Protein AF-T1BK71-F1 (afdb_monomer)

Solvent-accessible surface area (backbone atoms only — not comparable to full-atom values): 13171 Å² total; per-residue (Å²): 123,48,76,45,68,78,28,60,37,79,36,46,84,83,36,46,43,50,79,42,56,29,44,80,74,32,29,29,31,72,91,40,74,67,32,34,54,49,42,49,58,48,61,73,69,59,79,58,44,33,38,32,38,32,39,37,54,83,62,45,75,42,80,58,52,68,58,22,47,54,32,36,48,54,39,50,30,49,77,69,71,40,42,93,47,44,46,40,34,42,35,25,43,40,88,51,81,44,93,50,69,71,58,14,56,52,51,43,50,54,33,51,79,67,64,32,44,79,42,54,59,40,44,53,48,34,32,42,32,76,83,23,33,38,31,26,76,88,69,52,74,49,72,31,66,32,33,41,45,40,53,38,47,27,20,47,68,69,33,52,75,32,90,69,44,30,47,99,54,15,20,30,47,48,43,67,37,50,30,35,26,72,66,41,90,60,30,32,42,42,46,42,18,31,60,50,95,44,68,31,36,72,53,23,31,54,61,45,46,61,26,40,54,49,21,52,52,24,52,77,70,76,44,76,70,78,41,69,42,62,38,56,33,61,46,80,35,53,54,30,92,95,40,67,46,79,48,74,38,32,70,91,93

Mean predicted aligned error: 2.83 Å

Nearest PDB structures (foldseek):
  8dhk-assembly1_B  TM=9.272E-01  e=2.087E-23  Homo sapiens
  6oib-assembly1_A  TM=9.271E-01  e=5.359E-22  Homo sapiens
  5n1t-assembly1_A  TM=8.382E-01  e=8.575E-15  Thioalkalivibrio paradoxus ARh 1
  8a56-assembly1_A  TM=6.839E-01  e=4.547E-10  Enterococcus faecalis
  8a56-assembly1_B  TM=6.778E-01  e=4.828E-10  Enterococcus faecalis

Organism: NCBI:txid410659

Structure (mmCIF, N/CA/C/O backbone):
data_AF-T1BK71-F1
#
_entry.id   AF-T1BK71-F1
#
loop_
_atom_site.group_PDB
_atom_site.id
_atom_site.type_symbol
_atom_site.label_atom_id
_atom_site.label_alt_id
_atom_site.label_comp_id
_atom_site.label_asym_id
_atom_site.label_entity_id
_atom_site.label_seq_id
_atom_site.pdbx_PDB_ins_code
_atom_site.Cartn_x
_atom_site.Cartn_y
_atom_site.Cartn_z
_atom_site.occupancy
_atom_site.B_iso_or_equiv
_atom_site.auth_seq_id
_atom_site.auth_comp_id
_atom_site.auth_asym_id
_atom_site.auth_atom_id
_atom_site.pdbx_PDB_model_num
ATOM 1 N N . VAL A 1 1 ? -26.298 3.871 17.370 1.00 96.25 1 VAL A N 1
ATOM 2 C CA . VAL A 1 1 ? -24.895 3.452 17.159 1.00 96.25 1 VAL A CA 1
ATOM 3 C C . VAL A 1 1 ? -24.459 4.008 15.820 1.00 96.25 1 VAL A C 1
ATOM 5 O O . VAL A 1 1 ? -25.261 3.954 14.897 1.00 96.25 1 VAL A O 1
ATOM 8 N N . LEU A 1 2 ? -23.266 4.591 15.739 1.00 98.12 2 LEU A N 1
ATOM 9 C CA . LEU A 1 2 ? -22.639 5.003 14.482 1.00 98.12 2 LEU A CA 1
ATOM 10 C C . LEU A 1 2 ? -21.544 3.988 14.141 1.00 98.12 2 LEU A C 1
ATOM 12 O O . LEU A 1 2 ? -20.743 3.660 15.012 1.00 98.12 2 LEU A O 1
ATOM 16 N N . VAL A 1 3 ? -21.509 3.521 12.894 1.00 98.56 3 VAL A N 1
ATOM 17 C CA . VAL A 1 3 ? -20.432 2.670 12.373 1.00 98.56 3 VAL A CA 1
ATOM 18 C C . VAL A 1 3 ? -19.741 3.420 11.244 1.00 98.56 3 VAL A C 1
ATOM 20 O O . VAL A 1 3 ? -20.390 3.812 10.276 1.00 98.56 3 VAL A O 1
ATOM 23 N N . ILE A 1 4 ? -18.437 3.637 11.380 1.00 98.56 4 ILE A N 1
ATOM 24 C CA . ILE A 1 4 ? -17.601 4.270 10.363 1.00 98.56 4 ILE A CA 1
ATOM 25 C C . ILE A 1 4 ? -16.934 3.165 9.541 1.00 98.56 4 ILE A C 1
ATOM 27 O O . ILE A 1 4 ? -16.184 2.356 10.075 1.00 98.56 4 ILE A O 1
ATOM 31 N N . ALA A 1 5 ? -17.224 3.135 8.242 1.00 98.19 5 ALA A N 1
ATOM 32 C CA . ALA A 1 5 ? -16.725 2.129 7.300 1.00 98.19 5 ALA A CA 1
ATOM 33 C C . ALA A 1 5 ? -16.312 2.783 5.969 1.00 98.19 5 ALA A C 1
ATOM 35 O O . ALA A 1 5 ? -16.617 2.289 4.889 1.00 98.19 5 ALA A O 1
ATOM 36 N N . THR A 1 6 ? -15.686 3.958 6.041 1.00 97.38 6 THR A N 1
ATOM 37 C CA . THR A 1 6 ? -15.404 4.809 4.872 1.00 97.38 6 THR A CA 1
ATOM 38 C C . THR A 1 6 ? -14.136 4.442 4.109 1.00 97.38 6 THR A C 1
ATOM 40 O O . THR A 1 6 ? -13.832 5.067 3.097 1.00 97.38 6 THR A O 1
ATOM 43 N N . GLY A 1 7 ? -13.449 3.386 4.548 1.00 97.38 7 GLY A N 1
ATOM 44 C CA . GLY A 1 7 ? -12.223 2.887 3.942 1.00 97.38 7 GLY A CA 1
ATOM 45 C C . GLY A 1 7 ? -11.042 3.854 4.064 1.00 97.38 7 GLY A C 1
ATOM 46 O O . GLY A 1 7 ? -11.075 4.818 4.829 1.00 97.38 7 GLY A O 1
ATOM 47 N N . ALA A 1 8 ? -9.996 3.570 3.288 1.00 97.19 8 ALA A N 1
ATOM 48 C CA . ALA A 1 8 ? -8.871 4.469 3.073 1.00 97.19 8 ALA A CA 1
ATOM 49 C C . ALA A 1 8 ? -9.020 5.214 1.737 1.00 97.19 8 ALA A C 1
ATOM 51 O O . ALA A 1 8 ? -9.509 4.669 0.743 1.00 97.19 8 ALA A O 1
ATOM 52 N N . VAL A 1 9 ? -8.550 6.454 1.714 1.00 97.06 9 VAL A N 1
ATOM 53 C CA . VAL A 1 9 ? -8.548 7.361 0.569 1.00 97.06 9 VAL A CA 1
ATOM 54 C C . VAL A 1 9 ? -7.113 7.524 0.082 1.00 97.06 9 VAL A C 1
ATOM 56 O O . VAL A 1 9 ? -6.194 7.668 0.883 1.00 97.06 9 VAL A O 1
ATOM 59 N N . LEU A 1 10 ? -6.914 7.497 -1.236 1.00 97.19 10 LEU A N 1
ATOM 60 C CA . LEU A 1 10 ? -5.607 7.790 -1.823 1.00 97.19 10 LEU A CA 1
ATOM 61 C C . LEU A 1 10 ? -5.334 9.292 -1.748 1.00 97.19 10 LEU A C 1
ATOM 63 O O . LEU A 1 10 ? -6.206 10.095 -2.075 1.00 97.19 10 LEU A O 1
ATOM 67 N N . GLN A 1 11 ? -4.109 9.657 -1.397 1.00 96.56 11 GLN A N 1
ATOM 68 C CA . GLN A 1 11 ? -3.657 11.035 -1.247 1.00 96.56 11 GLN A CA 1
ATOM 69 C C . GLN A 1 11 ? -2.467 11.317 -2.178 1.00 96.56 11 GLN A C 1
ATOM 71 O O . GLN A 1 11 ? -1.366 11.604 -1.721 1.00 96.56 11 GLN A O 1
ATOM 76 N N . PRO A 1 12 ? -2.643 11.224 -3.510 1.00 95.38 12 PRO A N 1
ATOM 77 C CA . PRO A 1 12 ? -1.525 11.377 -4.437 1.00 95.38 12 PRO A CA 1
ATOM 78 C C . PRO A 1 12 ? -0.968 12.811 -4.478 1.00 95.38 12 PRO A C 1
ATOM 80 O O . PRO A 1 12 ? 0.167 13.007 -4.893 1.00 95.38 12 PRO A O 1
ATOM 83 N N . ALA A 1 13 ? -1.743 13.804 -4.028 1.00 94.06 13 ALA A N 1
ATOM 84 C CA . ALA A 1 13 ? -1.310 15.198 -3.926 1.00 94.06 13 ALA A CA 1
ATOM 85 C C . ALA A 1 13 ? -0.304 15.450 -2.786 1.00 94.06 13 ALA A C 1
ATOM 87 O O . ALA A 1 13 ? 0.374 16.472 -2.800 1.00 94.06 13 ALA A O 1
ATOM 88 N N . GLU A 1 14 ? -0.192 14.526 -1.828 1.00 94.81 14 GLU A N 1
ATOM 89 C CA . GLU A 1 14 ? 0.737 14.619 -0.692 1.00 94.81 14 GLU A CA 1
ATOM 90 C C . GLU A 1 14 ? 2.167 14.184 -1.069 1.00 94.81 14 GLU A C 1
ATOM 92 O O . GLU A 1 14 ? 3.077 14.215 -0.246 1.00 94.81 14 GLU A O 1
ATOM 97 N N . THR A 1 15 ? 2.391 13.770 -2.321 1.00 97.19 15 THR A N 1
ATOM 98 C CA . THR A 1 15 ? 3.717 13.445 -2.859 1.00 97.19 15 THR A CA 1
ATOM 99 C C . THR A 1 15 ? 4.053 14.406 -3.986 1.00 97.19 15 THR A C 1
ATOM 101 O O . THR A 1 15 ? 3.343 14.475 -4.992 1.00 97.19 15 THR A O 1
ATOM 104 N N . GLU A 1 16 ? 5.153 15.142 -3.838 1.00 98.00 16 GLU A N 1
ATOM 105 C CA . GLU A 1 16 ? 5.548 16.149 -4.816 1.00 98.00 16 GLU A CA 1
ATOM 106 C C . GLU A 1 16 ? 5.731 15.521 -6.208 1.00 98.00 16 GLU A C 1
ATOM 108 O O . GLU A 1 16 ? 6.404 14.505 -6.371 1.00 98.00 16 GLU A O 1
ATOM 113 N N . GLY A 1 17 ? 5.110 16.120 -7.226 1.00 97.06 17 GLY A N 1
ATOM 114 C CA . GLY A 1 17 ? 5.255 15.705 -8.624 1.00 97.06 17 GLY A CA 1
ATOM 115 C C . GLY A 1 17 ? 4.478 14.450 -9.044 1.00 97.06 17 GLY A C 1
ATOM 116 O O . GLY A 1 17 ? 4.337 14.228 -10.245 1.00 97.06 17 GLY A O 1
ATOM 117 N N . LEU A 1 18 ? 3.888 13.678 -8.118 1.00 96.81 18 LEU A N 1
ATOM 118 C CA . LEU A 1 18 ? 3.225 12.403 -8.439 1.00 96.81 18 LEU A CA 1
ATOM 119 C C . LEU A 1 18 ? 2.099 12.548 -9.475 1.00 96.81 18 LEU A C 1
ATOM 121 O O . LEU A 1 18 ? 2.056 11.792 -10.440 1.00 96.81 18 LEU A O 1
ATOM 125 N N . THR A 1 19 ? 1.220 13.540 -9.322 1.00 95.38 19 THR A N 1
ATOM 126 C CA . THR A 1 19 ? 0.154 13.834 -10.302 1.00 95.38 19 THR A CA 1
ATOM 127 C C . THR A 1 19 ? 0.553 14.903 -11.326 1.00 95.38 19 THR A C 1
ATOM 129 O O . THR A 1 19 ? -0.316 15.534 -11.927 1.00 95.38 19 THR A O 1
ATOM 132 N N . GLY A 1 20 ? 1.851 15.181 -11.461 1.00 94.12 20 GLY A N 1
ATOM 133 C CA . GLY A 1 20 ? 2.404 16.192 -12.358 1.00 94.12 20 GLY A CA 1
ATOM 134 C C . GLY A 1 20 ? 2.766 15.634 -13.736 1.00 94.12 20 GLY A C 1
ATOM 135 O O . GLY A 1 20 ? 2.091 14.758 -14.280 1.00 94.12 20 GLY A O 1
ATOM 136 N N . SER A 1 21 ? 3.848 16.159 -14.317 1.00 95.44 21 SER A N 1
ATOM 137 C CA . SER A 1 21 ? 4.389 15.694 -15.599 1.00 95.44 21 SER A CA 1
ATOM 138 C C . SER A 1 21 ? 4.641 14.184 -15.580 1.00 95.44 21 SER A C 1
ATOM 140 O O . SER A 1 21 ? 5.296 13.676 -14.677 1.00 95.44 21 SER A O 1
ATOM 142 N N . GLY A 1 22 ? 4.143 13.468 -16.589 1.00 94.62 22 GLY A N 1
ATOM 143 C CA . GLY A 1 22 ? 4.295 12.015 -16.713 1.00 94.62 22 GLY A CA 1
ATOM 144 C C . GLY A 1 22 ? 3.221 11.185 -15.999 1.00 94.62 22 GLY A C 1
ATOM 145 O O . GLY A 1 22 ? 3.189 9.971 -16.203 1.00 94.62 22 GLY A O 1
ATOM 146 N N . TRP A 1 23 ? 2.320 11.790 -15.216 1.00 96.75 23 TRP A N 1
ATOM 147 C CA . TRP A 1 23 ? 1.163 11.083 -14.659 1.00 96.75 23 TRP A CA 1
ATOM 148 C C . TRP A 1 23 ? 0.272 10.529 -15.777 1.00 96.75 23 TRP A C 1
ATOM 150 O O . TRP A 1 23 ? -0.090 11.252 -16.703 1.00 96.75 23 TRP A O 1
ATOM 160 N N . MET A 1 24 ? -0.076 9.244 -15.685 1.00 96.06 24 MET A N 1
ATOM 161 C CA . MET A 1 24 ? -0.850 8.488 -16.681 1.00 96.06 24 MET A CA 1
ATOM 162 C C . MET A 1 24 ? -0.177 8.346 -18.060 1.00 96.06 24 MET A C 1
ATOM 164 O O . MET A 1 24 ? -0.839 7.983 -19.030 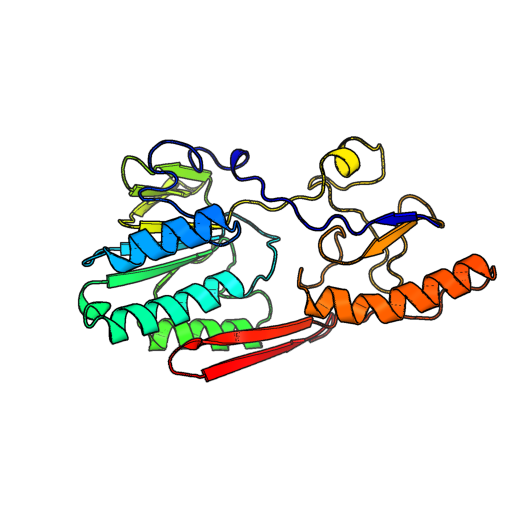1.00 96.06 24 MET A O 1
ATOM 168 N N . ASP A 1 25 ? 1.135 8.586 -18.138 1.00 95.88 25 ASP A N 1
ATOM 169 C CA . ASP A 1 25 ? 1.972 8.378 -19.332 1.00 95.88 25 ASP A CA 1
ATOM 170 C C . ASP A 1 25 ? 3.201 7.512 -19.005 1.00 95.88 25 ASP A C 1
ATOM 172 O O . ASP A 1 25 ? 3.414 6.449 -19.584 1.00 95.88 25 ASP A O 1
ATOM 176 N N . LYS A 1 26 ? 3.969 7.921 -17.991 1.00 97.00 26 LYS A N 1
ATOM 177 C CA . LYS A 1 26 ? 5.110 7.167 -17.449 1.00 97.00 26 LYS A CA 1
ATOM 178 C C . LYS A 1 26 ? 4.899 6.725 -16.009 1.00 97.00 26 LYS A C 1
ATOM 180 O O . LYS A 1 26 ? 5.536 5.770 -15.584 1.00 97.00 26 LYS A O 1
ATOM 185 N N . VAL A 1 27 ? 4.048 7.417 -15.256 1.00 98.50 27 VAL A N 1
ATOM 186 C CA . VAL A 1 27 ? 3.781 7.172 -13.836 1.00 98.50 27 VAL A CA 1
ATOM 187 C C . VAL A 1 27 ? 2.322 6.783 -13.658 1.00 98.50 27 VAL A C 1
ATOM 189 O O . VAL A 1 27 ? 1.426 7.509 -14.079 1.00 98.50 27 VAL A O 1
ATOM 192 N N . PHE A 1 28 ? 2.081 5.652 -13.006 1.00 98.50 28 PHE A N 1
ATOM 193 C CA . PHE A 1 28 ? 0.757 5.067 -12.840 1.00 98.50 28 PHE A CA 1
ATOM 194 C C . PHE A 1 28 ? 0.546 4.572 -11.414 1.00 98.50 28 PHE A C 1
ATOM 196 O O . PHE A 1 28 ? 1.495 4.296 -10.685 1.00 98.50 28 PHE A O 1
ATOM 203 N N . THR A 1 29 ? -0.715 4.356 -11.049 1.00 97.94 29 THR A N 1
ATOM 204 C CA . THR A 1 29 ? -1.087 3.589 -9.860 1.00 97.94 29 THR A CA 1
ATOM 205 C C . THR A 1 29 ? -2.170 2.581 -10.220 1.00 97.94 29 THR A C 1
ATOM 207 O O . THR A 1 29 ? -3.119 2.923 -10.918 1.00 97.94 29 THR A O 1
ATOM 210 N N . PHE A 1 30 ? -2.080 1.343 -9.732 1.00 97.69 30 PHE A N 1
ATOM 211 C CA . PHE A 1 30 ? -3.148 0.352 -9.931 1.00 97.69 30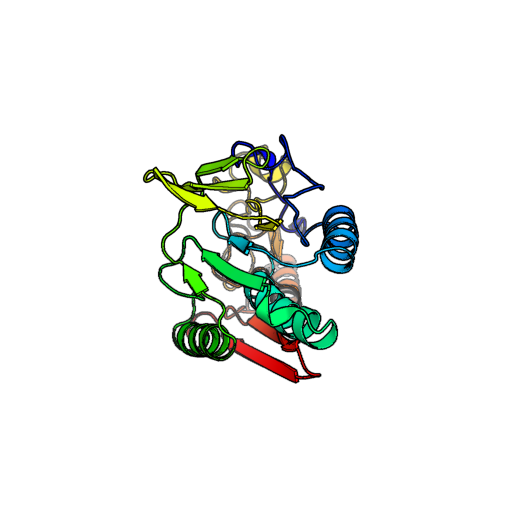 PHE A CA 1
ATOM 212 C C . PHE A 1 30 ? -4.275 0.466 -8.890 1.00 97.69 30 PHE A C 1
ATOM 214 O O . PHE A 1 30 ? -5.245 -0.286 -8.927 1.00 97.69 30 PHE A O 1
ATOM 221 N N . TYR A 1 31 ? -4.167 1.392 -7.932 1.00 96.88 31 TYR A N 1
ATOM 222 C CA . TYR A 1 31 ? -5.125 1.519 -6.831 1.00 96.88 31 TYR A CA 1
ATOM 223 C C . TYR A 1 31 ? -6.396 2.309 -7.170 1.00 96.88 31 TYR A C 1
ATOM 225 O O . TYR A 1 31 ? -7.271 2.449 -6.302 1.00 96.88 31 TYR A O 1
ATOM 233 N N . THR A 1 32 ? -6.510 2.791 -8.411 1.00 96.31 32 THR A N 1
ATOM 234 C CA . THR A 1 32 ? -7.732 3.345 -9.002 1.00 96.31 32 THR A CA 1
ATOM 235 C C . THR A 1 32 ? -8.099 2.559 -10.266 1.00 96.31 32 THR A C 1
ATOM 237 O O . THR A 1 32 ? -7.201 2.091 -10.967 1.00 96.31 32 THR A O 1
ATOM 240 N N . PRO A 1 33 ? -9.396 2.425 -10.605 1.00 96.81 33 PRO A N 1
ATOM 241 C CA . PRO A 1 33 ? -9.804 1.768 -11.849 1.00 96.81 33 PRO A CA 1
ATOM 242 C C . PRO A 1 33 ? -9.198 2.417 -13.101 1.00 96.81 33 PRO A C 1
ATOM 244 O O . PRO A 1 33 ? -8.757 1.720 -14.009 1.00 96.81 33 PRO A O 1
ATOM 247 N N . GLU A 1 34 ? -9.142 3.750 -13.126 1.00 97.00 34 GLU A N 1
ATOM 248 C CA . GLU A 1 34 ? -8.563 4.515 -14.232 1.00 97.00 34 GLU A CA 1
ATOM 249 C C . GLU A 1 34 ? -7.056 4.264 -14.365 1.00 97.00 34 GLU A C 1
ATOM 251 O O . GLU A 1 34 ? -6.578 3.932 -15.448 1.00 97.00 34 GLU A O 1
ATOM 256 N N . GLY A 1 35 ? -6.317 4.350 -13.255 1.00 97.94 35 GLY A N 1
ATOM 257 C CA . GLY A 1 35 ? -4.875 4.124 -13.235 1.00 97.94 35 GLY A CA 1
ATOM 258 C C . GLY A 1 35 ? -4.500 2.685 -13.587 1.00 97.94 35 GLY A C 1
ATOM 259 O O . GLY A 1 35 ? -3.556 2.474 -14.342 1.00 97.94 35 GLY A O 1
ATOM 260 N N . ALA A 1 36 ? -5.281 1.700 -13.132 1.00 98.19 36 ALA A N 1
ATOM 261 C CA . ALA A 1 36 ? -5.097 0.300 -13.509 1.00 98.19 36 ALA A CA 1
ATOM 262 C C . ALA A 1 36 ? -5.320 0.070 -15.015 1.00 98.19 36 ALA A C 1
ATOM 264 O O . ALA A 1 36 ? -4.525 -0.622 -15.648 1.00 98.19 36 ALA A O 1
ATOM 265 N N . GLY A 1 37 ? -6.364 0.673 -15.597 1.00 98.31 37 GLY A N 1
ATOM 266 C CA . GLY A 1 37 ? -6.635 0.579 -17.034 1.00 98.31 37 GLY A CA 1
ATOM 267 C C . GLY A 1 37 ? -5.550 1.238 -17.889 1.00 98.31 37 GLY A C 1
ATOM 268 O O . GLY A 1 37 ? -5.107 0.662 -18.879 1.00 98.31 37 GLY A O 1
ATOM 269 N N . ALA A 1 38 ? -5.071 2.417 -17.489 1.00 98.31 38 ALA A N 1
ATOM 270 C CA . ALA A 1 38 ? -3.984 3.091 -18.195 1.00 98.31 38 ALA A CA 1
ATOM 271 C C . ALA A 1 38 ? -2.652 2.332 -18.074 1.00 98.31 38 ALA A C 1
ATOM 273 O O . ALA A 1 38 ? -1.926 2.196 -19.060 1.00 98.31 38 ALA A O 1
ATOM 274 N N . LEU A 1 39 ? -2.361 1.780 -16.891 1.00 98.62 39 LEU A N 1
ATOM 275 C CA . LEU A 1 39 ? -1.179 0.954 -16.660 1.00 98.62 39 LEU A CA 1
ATOM 276 C C . LEU A 1 39 ? -1.186 -0.309 -17.528 1.00 98.62 39 LEU A C 1
ATOM 278 O O . LEU A 1 39 ? -0.148 -0.668 -18.073 1.00 98.62 39 LEU A O 1
ATOM 282 N N . GLU A 1 40 ? -2.333 -0.969 -17.698 1.00 98.25 40 GLU A N 1
ATOM 283 C CA . GLU A 1 40 ? -2.454 -2.125 -18.596 1.00 98.25 40 GLU A CA 1
ATOM 284 C C . GLU A 1 40 ? -2.058 -1.764 -20.036 1.00 98.25 40 GLU A C 1
ATOM 286 O O . GLU A 1 40 ? -1.188 -2.423 -20.614 1.00 98.25 40 GLU A O 1
ATOM 291 N N . GLY A 1 41 ? -2.588 -0.659 -20.571 1.00 98.12 41 GLY A N 1
ATOM 292 C CA . GLY A 1 41 ? -2.251 -0.187 -21.916 1.00 98.12 41 GLY A CA 1
ATOM 293 C C . GLY A 1 41 ? -0.769 0.180 -22.071 1.00 98.12 41 GLY A C 1
ATOM 294 O O . GLY A 1 41 ? -0.134 -0.155 -23.081 1.00 98.12 41 GLY A O 1
ATOM 295 N N . ALA A 1 42 ? -0.182 0.810 -21.048 1.00 98.44 42 ALA A N 1
ATOM 296 C CA . ALA A 1 42 ? 1.246 1.115 -21.011 1.00 98.44 42 ALA A CA 1
ATOM 297 C C . ALA A 1 42 ? 2.094 -0.168 -20.997 1.00 98.44 42 ALA A C 1
ATOM 299 O O . ALA A 1 42 ? 3.014 -0.324 -21.801 1.00 98.44 42 ALA A O 1
ATOM 300 N N . LEU A 1 43 ? 1.744 -1.145 -20.155 1.00 98.50 43 LEU A N 1
ATOM 301 C CA . LEU A 1 43 ? 2.428 -2.437 -20.085 1.00 98.50 43 LEU A CA 1
ATOM 302 C C . LEU A 1 43 ? 2.305 -3.230 -21.393 1.00 98.50 43 LEU A C 1
ATOM 304 O O . LEU A 1 43 ? 3.262 -3.900 -21.781 1.00 98.50 43 LEU A O 1
ATOM 308 N N . ALA A 1 44 ? 1.166 -3.169 -22.089 1.00 98.00 44 ALA A N 1
ATOM 309 C CA . ALA A 1 44 ? 0.942 -3.850 -23.368 1.00 98.00 44 ALA A CA 1
ATOM 310 C C . ALA A 1 44 ? 1.845 -3.333 -24.498 1.00 98.00 44 ALA A C 1
ATOM 312 O O . ALA A 1 44 ? 2.296 -4.115 -25.344 1.00 98.00 44 ALA A O 1
ATOM 313 N N . THR A 1 45 ? 2.160 -2.037 -24.489 1.00 97.56 45 THR A N 1
ATOM 314 C CA . THR A 1 45 ? 2.998 -1.385 -25.508 1.00 97.56 45 THR A CA 1
ATOM 315 C C . THR A 1 45 ? 4.471 -1.264 -25.103 1.00 97.56 45 THR A C 1
ATOM 317 O O . THR A 1 45 ? 5.324 -1.087 -25.971 1.00 97.56 45 THR A O 1
ATOM 320 N N . PHE A 1 46 ? 4.803 -1.451 -23.820 1.00 98.38 46 PHE A N 1
ATOM 321 C CA . PHE A 1 46 ? 6.172 -1.386 -23.304 1.00 98.38 46 PHE A CA 1
ATOM 322 C C . PHE A 1 46 ? 7.103 -2.391 -23.996 1.00 98.38 46 PHE A C 1
ATOM 324 O O . PHE A 1 46 ? 6.792 -3.584 -24.055 1.00 98.38 46 PHE A O 1
ATOM 331 N N . SER A 1 47 ? 8.252 -1.933 -24.500 1.00 97.88 47 SER A N 1
ATOM 332 C CA . SER A 1 47 ? 9.203 -2.747 -25.280 1.00 97.88 47 SER A CA 1
ATOM 333 C C . SER A 1 47 ? 10.476 -3.153 -24.528 1.00 97.88 47 SER A C 1
ATOM 335 O O . SER A 1 47 ? 11.264 -3.945 -25.050 1.00 97.88 47 SER A O 1
ATOM 337 N N . GLY A 1 48 ? 10.697 -2.604 -23.332 1.00 98.31 48 GLY A N 1
ATOM 338 C CA . GLY A 1 48 ? 11.908 -2.792 -22.533 1.00 98.31 48 GLY A CA 1
ATOM 339 C C . GLY A 1 48 ? 12.317 -1.508 -21.810 1.00 98.31 48 GLY A C 1
ATOM 340 O O . GLY A 1 48 ? 11.868 -0.426 -22.180 1.00 98.31 48 GLY A O 1
ATOM 341 N N . GLY A 1 49 ? 13.166 -1.640 -20.793 1.00 98.69 49 GLY A N 1
ATOM 342 C CA . GLY A 1 49 ? 13.590 -0.551 -19.912 1.00 98.69 49 GLY A CA 1
ATOM 343 C C . GLY A 1 49 ? 13.402 -0.892 -18.435 1.00 98.69 49 GLY A C 1
ATOM 344 O O . GLY A 1 49 ? 13.270 -2.057 -18.057 1.00 98.69 49 GLY A O 1
ATOM 345 N N . ARG A 1 50 ? 13.401 0.134 -17.593 1.00 98.88 50 ARG A N 1
ATOM 346 C CA . ARG A 1 50 ? 13.263 0.044 -16.138 1.00 98.88 50 ARG A CA 1
ATOM 347 C C . ARG A 1 50 ? 11.811 0.242 -15.733 1.00 98.88 50 ARG A C 1
ATOM 349 O O . ARG A 1 50 ? 11.226 1.292 -15.998 1.00 98.88 50 ARG A O 1
ATOM 356 N N . VAL A 1 51 ? 11.260 -0.758 -15.064 1.00 98.88 51 VAL A N 1
ATOM 357 C CA . VAL A 1 51 ? 9.948 -0.715 -14.431 1.00 98.88 51 VAL A CA 1
ATOM 358 C C . VAL A 1 51 ? 10.164 -0.660 -12.924 1.00 98.88 51 VAL A C 1
ATOM 360 O O . VAL A 1 51 ? 10.714 -1.592 -12.335 1.00 98.88 51 VAL A O 1
ATOM 363 N N . VAL A 1 52 ? 9.738 0.434 -12.302 1.00 98.94 52 VAL A N 1
ATOM 364 C CA . VAL A 1 52 ? 9.894 0.652 -10.861 1.00 98.94 52 VAL A CA 1
ATOM 365 C C . VAL A 1 52 ? 8.535 0.589 -10.193 1.00 98.94 52 VAL A C 1
ATOM 367 O O . VAL A 1 52 ? 7.637 1.342 -10.550 1.00 98.94 52 VAL A O 1
ATOM 370 N N . VAL A 1 53 ? 8.391 -0.289 -9.207 1.00 98.88 53 VAL A N 1
ATOM 371 C CA . VAL A 1 53 ? 7.219 -0.366 -8.335 1.00 98.88 53 VAL A CA 1
ATOM 372 C C . VAL A 1 53 ? 7.601 0.271 -7.014 1.00 98.88 53 VAL A C 1
ATOM 374 O O . VAL A 1 53 ? 8.483 -0.235 -6.327 1.00 98.88 53 VAL A O 1
ATOM 377 N N . ASN A 1 54 ? 6.972 1.384 -6.664 1.00 98.81 54 ASN A N 1
ATOM 378 C CA . ASN A 1 54 ? 7.348 2.173 -5.504 1.00 98.81 54 ASN A CA 1
ATOM 379 C C . ASN A 1 54 ? 6.192 2.320 -4.524 1.00 98.81 54 ASN A C 1
ATOM 381 O O . ASN A 1 54 ? 5.096 2.710 -4.910 1.00 98.81 54 ASN A O 1
ATOM 385 N N . VAL A 1 55 ? 6.460 2.044 -3.253 1.00 98.69 55 VAL A N 1
ATOM 386 C CA . VAL A 1 55 ? 5.601 2.446 -2.140 1.00 98.69 55 VAL A CA 1
ATOM 387 C C . VAL A 1 55 ? 6.134 3.766 -1.606 1.00 98.69 55 VAL A C 1
ATOM 389 O O . VAL A 1 55 ? 7.299 3.824 -1.227 1.00 98.69 55 VAL A O 1
ATOM 392 N N . VAL A 1 56 ? 5.317 4.823 -1.612 1.00 97.94 56 VAL A N 1
ATOM 393 C CA . VAL A 1 56 ? 5.759 6.132 -1.107 1.00 97.94 56 VAL A CA 1
ATOM 394 C C . VAL A 1 56 ? 5.935 6.093 0.410 1.00 97.94 56 VAL A C 1
ATOM 396 O O . VAL A 1 56 ? 6.997 6.465 0.901 1.00 97.94 56 VAL A O 1
ATOM 399 N N . ASP A 1 57 ? 4.914 5.618 1.129 1.00 96.00 57 ASP A N 1
ATOM 400 C CA . ASP A 1 57 ? 4.927 5.451 2.586 1.00 96.00 57 ASP A CA 1
ATOM 401 C C . ASP A 1 57 ? 3.888 4.407 3.038 1.00 96.00 57 ASP A C 1
ATOM 403 O O . ASP A 1 57 ? 3.103 3.898 2.232 1.00 96.00 57 ASP A O 1
ATOM 407 N N . MET A 1 58 ? 3.872 4.106 4.335 1.00 94.81 58 MET A N 1
ATOM 408 C CA . MET A 1 58 ? 2.911 3.240 5.012 1.00 94.81 58 MET A CA 1
ATOM 409 C C . MET A 1 58 ? 2.002 4.056 5.950 1.00 94.81 58 MET A C 1
ATOM 411 O O . MET A 1 58 ? 2.441 5.050 6.516 1.00 94.81 58 MET A O 1
ATOM 415 N N . PRO A 1 59 ? 0.755 3.619 6.208 1.00 94.75 59 PRO A N 1
ATOM 416 C CA . PRO A 1 59 ? 0.123 2.393 5.725 1.00 94.75 59 PRO A CA 1
ATOM 417 C C . PRO A 1 59 ? -0.455 2.529 4.308 1.00 94.75 59 PRO A C 1
ATOM 419 O O . PRO A 1 59 ? -0.833 3.611 3.879 1.00 94.75 59 PRO A O 1
ATOM 422 N N . ILE A 1 60 ? -0.624 1.398 3.616 1.00 96.62 60 ILE A N 1
ATOM 423 C CA . ILE A 1 60 ? -1.357 1.301 2.340 1.00 96.62 60 ILE A CA 1
ATOM 424 C C . ILE A 1 60 ? -2.447 0.234 2.424 1.00 96.62 60 ILE A C 1
ATOM 426 O O . ILE A 1 60 ? -2.367 -0.686 3.245 1.00 96.62 60 ILE A O 1
ATOM 430 N N . LYS A 1 61 ? -3.458 0.321 1.551 1.00 95.81 61 LYS A N 1
ATOM 431 C CA . LYS A 1 61 ? -4.441 -0.760 1.404 1.00 95.81 61 LYS A CA 1
ATOM 432 C C . LYS A 1 61 ? -3.803 -1.949 0.688 1.00 95.81 61 LYS A C 1
ATOM 434 O O . LYS A 1 61 ? -3.076 -1.777 -0.286 1.00 95.81 61 LYS A O 1
ATOM 439 N N . CYS A 1 62 ? -4.086 -3.154 1.163 1.00 96.62 62 CYS A N 1
ATOM 440 C CA . CYS A 1 62 ? -3.481 -4.407 0.723 1.00 96.62 62 CYS A CA 1
ATOM 441 C C . CYS A 1 62 ? -1.942 -4.311 0.588 1.00 96.62 62 CYS A C 1
ATOM 443 O O . CYS A 1 62 ? -1.431 -4.255 -0.531 1.00 96.62 62 CYS A O 1
ATOM 445 N N . PRO A 1 63 ? -1.176 -4.314 1.698 1.00 95.62 63 PRO A N 1
ATOM 446 C CA . PRO A 1 63 ? 0.283 -4.141 1.676 1.00 95.62 63 PRO A CA 1
ATOM 447 C C . PRO A 1 63 ? 1.073 -5.149 0.825 1.00 95.62 63 PRO A C 1
ATOM 449 O O . PRO A 1 63 ? 2.244 -4.928 0.536 1.00 95.62 63 PRO A O 1
ATOM 452 N N . VAL A 1 64 ? 0.456 -6.265 0.427 1.00 96.81 64 VAL A N 1
ATOM 453 C CA . VAL A 1 64 ? 1.065 -7.266 -0.462 1.00 96.81 64 VAL A CA 1
ATOM 454 C C . VAL A 1 64 ? 0.868 -6.966 -1.950 1.00 96.81 64 VAL A C 1
ATOM 456 O O . VAL A 1 64 ? 1.599 -7.519 -2.766 1.00 96.81 64 VAL A O 1
ATOM 459 N N . ALA A 1 65 ? -0.073 -6.093 -2.322 1.00 98.00 65 ALA A N 1
ATOM 460 C CA . ALA A 1 65 ? -0.395 -5.813 -3.722 1.00 98.00 65 ALA A CA 1
ATOM 461 C C . ALA A 1 65 ? 0.798 -5.278 -4.545 1.00 98.00 65 ALA A C 1
ATOM 463 O O . ALA A 1 65 ? 0.945 -5.690 -5.694 1.00 98.00 65 ALA A O 1
ATOM 464 N N . PRO A 1 66 ? 1.704 -4.434 -4.007 1.00 98.44 66 PRO A N 1
ATOM 465 C CA . PRO A 1 66 ? 2.890 -4.009 -4.757 1.00 98.44 66 PRO A CA 1
ATOM 466 C C . PRO A 1 66 ? 3.845 -5.171 -5.080 1.00 98.44 66 PRO A C 1
ATOM 468 O O . PRO A 1 66 ? 4.397 -5.244 -6.175 1.00 98.44 66 PRO A O 1
ATOM 471 N N . LEU A 1 67 ? 4.003 -6.120 -4.152 1.00 98.31 67 LEU A N 1
ATOM 472 C CA . LEU A 1 67 ? 4.809 -7.328 -4.358 1.00 98.31 67 LEU A CA 1
ATOM 473 C C . LEU A 1 67 ? 4.147 -8.290 -5.347 1.00 98.31 67 LEU A C 1
ATOM 475 O O . LEU A 1 67 ? 4.819 -8.827 -6.225 1.00 98.31 67 LEU A O 1
ATOM 479 N N . GLU A 1 68 ? 2.833 -8.483 -5.217 1.00 98.56 68 GLU A N 1
ATOM 480 C CA . GLU A 1 68 ? 2.021 -9.234 -6.178 1.00 98.56 68 GLU A CA 1
ATOM 481 C C . GLU A 1 68 ? 2.206 -8.676 -7.590 1.00 98.56 68 GLU A C 1
ATOM 483 O O . GLU A 1 68 ? 2.516 -9.424 -8.518 1.00 98.56 68 GLU A O 1
ATOM 488 N N . PHE A 1 69 ? 2.123 -7.352 -7.742 1.00 98.69 69 PHE A N 1
ATOM 489 C CA . PHE A 1 69 ? 2.356 -6.692 -9.017 1.00 98.69 69 PHE A CA 1
ATOM 490 C C . PHE A 1 69 ? 3.751 -7.007 -9.572 1.00 98.69 69 PHE A C 1
ATOM 492 O O . PHE A 1 69 ? 3.861 -7.344 -10.747 1.00 98.69 69 PHE A O 1
ATOM 499 N N . CYS A 1 70 ? 4.812 -6.975 -8.757 1.00 98.75 70 CYS A N 1
ATOM 500 C CA . CYS A 1 70 ? 6.155 -7.369 -9.203 1.00 98.75 70 CYS A CA 1
ATOM 501 C C . CYS A 1 70 ? 6.195 -8.805 -9.754 1.00 98.75 70 CYS A C 1
ATOM 503 O O . CYS A 1 70 ? 6.829 -9.059 -10.782 1.00 98.75 70 CYS A O 1
ATOM 505 N N . PHE A 1 71 ? 5.520 -9.751 -9.095 1.00 98.62 71 PHE A N 1
ATOM 506 C CA . PHE A 1 71 ? 5.473 -11.144 -9.547 1.00 98.62 71 PHE A CA 1
ATOM 507 C C . PHE A 1 71 ? 4.657 -11.312 -10.831 1.00 98.62 71 PHE A C 1
ATOM 509 O O . PHE A 1 71 ? 5.081 -12.029 -11.741 1.00 98.62 71 PHE A O 1
ATOM 516 N N . LEU A 1 72 ? 3.515 -10.633 -10.924 1.00 98.56 72 LEU A N 1
ATOM 517 C CA . LEU A 1 72 ? 2.675 -10.634 -12.115 1.00 98.56 72 LEU A CA 1
ATOM 518 C C . LEU A 1 72 ? 3.353 -9.930 -13.292 1.00 98.56 72 LEU A C 1
ATOM 520 O O . LEU A 1 72 ? 3.244 -10.416 -14.412 1.00 98.56 72 LEU A O 1
ATOM 524 N N . ALA A 1 73 ? 4.104 -8.854 -13.056 1.00 98.50 73 ALA A N 1
ATOM 525 C CA . ALA A 1 73 ? 4.882 -8.165 -14.078 1.00 98.50 73 ALA A CA 1
ATOM 526 C C . ALA A 1 73 ? 6.006 -9.058 -14.629 1.00 98.50 73 ALA A C 1
ATOM 528 O O . ALA A 1 73 ? 6.166 -9.148 -15.847 1.00 98.50 73 ALA A O 1
ATOM 529 N N . ASP A 1 74 ? 6.749 -9.771 -13.769 1.00 98.62 74 ASP A N 1
ATOM 530 C CA . ASP A 1 74 ? 7.739 -10.766 -14.217 1.00 98.62 74 ASP A CA 1
ATOM 531 C C . ASP A 1 74 ? 7.093 -11.830 -15.114 1.00 98.62 74 ASP A C 1
ATOM 533 O O . ASP A 1 74 ? 7.585 -12.087 -16.215 1.00 98.62 74 ASP A O 1
ATOM 537 N N . TRP A 1 75 ? 5.970 -12.406 -14.675 1.00 98.38 75 TRP A N 1
ATOM 538 C CA . TRP A 1 75 ? 5.220 -13.383 -15.463 1.00 98.38 75 TRP A CA 1
ATOM 539 C C . TRP A 1 75 ? 4.740 -12.794 -16.796 1.00 98.38 75 TRP A C 1
ATOM 541 O O . TRP A 1 75 ? 5.025 -13.353 -17.854 1.00 98.38 75 TRP A O 1
ATOM 551 N N . TYR A 1 76 ? 4.099 -11.629 -16.768 1.00 98.50 76 TYR A N 1
ATOM 552 C CA . TYR A 1 76 ? 3.557 -10.956 -17.944 1.00 98.50 76 TYR A CA 1
ATOM 553 C C . TYR A 1 76 ? 4.629 -10.660 -18.999 1.00 98.50 76 TYR A C 1
ATOM 555 O O . TYR A 1 76 ? 4.448 -10.948 -20.184 1.00 98.50 76 TYR A O 1
ATOM 563 N N . PHE A 1 77 ? 5.790 -10.139 -18.594 1.00 98.62 77 PHE A N 1
ATOM 564 C CA . PHE A 1 77 ? 6.876 -9.862 -19.534 1.00 98.62 77 PHE A CA 1
ATOM 565 C C . PHE A 1 77 ? 7.550 -11.129 -20.074 1.00 98.62 77 PHE A C 1
ATOM 567 O O . PHE A 1 77 ? 8.106 -11.093 -21.176 1.00 98.62 77 PHE A O 1
ATOM 574 N N . ARG A 1 78 ? 7.498 -12.252 -19.342 1.00 98.38 78 ARG A N 1
ATOM 575 C CA . ARG A 1 78 ? 7.946 -13.561 -19.846 1.00 98.38 78 ARG A CA 1
ATOM 576 C C . ARG A 1 78 ? 6.990 -14.104 -20.897 1.00 98.38 78 ARG A C 1
ATOM 578 O O . ARG A 1 78 ? 7.462 -14.518 -21.950 1.00 98.38 78 ARG A O 1
ATOM 585 N N . GLU A 1 79 ? 5.683 -14.013 -20.662 1.00 98.12 79 GLU A N 1
ATOM 586 C CA . GLU A 1 79 ? 4.663 -14.391 -21.652 1.00 98.12 79 GLU A CA 1
ATOM 587 C C . GLU A 1 79 ? 4.776 -13.545 -22.929 1.00 98.12 79 GLU A C 1
ATOM 589 O O . GLU A 1 79 ? 4.643 -14.058 -24.038 1.00 98.12 79 GLU A O 1
ATOM 594 N N . ARG A 1 80 ? 5.117 -12.257 -22.796 1.00 98.00 80 ARG A N 1
ATOM 595 C CA . ARG A 1 80 ? 5.397 -11.370 -23.939 1.00 98.00 80 ARG A CA 1
ATOM 596 C C . ARG A 1 80 ? 6.758 -11.599 -24.604 1.00 98.00 80 ARG A C 1
ATOM 598 O O . ARG A 1 80 ? 7.029 -10.989 -25.635 1.00 98.00 80 ARG A O 1
ATOM 605 N N . GLY A 1 81 ? 7.629 -12.428 -24.028 1.00 98.44 81 GLY A N 1
ATOM 606 C CA . GLY A 1 81 ? 8.962 -12.707 -24.568 1.00 98.44 81 GLY A CA 1
ATOM 607 C C . GLY A 1 81 ? 9.932 -11.519 -24.529 1.00 98.44 81 GLY A C 1
ATOM 608 O O . GLY A 1 81 ? 10.845 -11.468 -25.349 1.00 98.44 81 GLY A O 1
ATOM 609 N N . ILE A 1 82 ? 9.736 -10.558 -23.616 1.00 98.50 82 ILE A N 1
ATOM 610 C CA . ILE A 1 82 ? 10.603 -9.369 -23.480 1.00 98.50 82 ILE A CA 1
ATOM 611 C C . ILE A 1 82 ? 11.248 -9.222 -22.099 1.00 98.50 82 ILE A C 1
ATOM 613 O O . ILE A 1 82 ? 11.877 -8.203 -21.825 1.00 98.50 82 ILE A O 1
ATOM 617 N N . ARG A 1 83 ? 11.068 -10.193 -21.195 1.00 98.38 83 ARG A N 1
ATOM 618 C CA . ARG A 1 83 ? 11.535 -10.100 -19.801 1.00 98.38 83 ARG A CA 1
ATOM 619 C C . ARG A 1 83 ? 13.027 -9.783 -19.675 1.00 98.38 83 ARG A C 1
ATOM 621 O O . ARG A 1 83 ? 13.404 -9.085 -18.740 1.00 98.38 83 ARG A O 1
ATOM 628 N N . ASP A 1 84 ? 13.855 -10.274 -20.590 1.00 98.25 84 ASP A N 1
ATOM 629 C CA . ASP A 1 84 ? 15.298 -10.016 -20.678 1.00 98.25 84 ASP A CA 1
ATOM 630 C C . ASP A 1 84 ? 15.642 -8.544 -20.962 1.00 98.25 84 ASP A C 1
ATOM 632 O O . ASP A 1 84 ? 16.733 -8.086 -20.628 1.00 98.25 84 ASP A O 1
ATOM 636 N N . LYS A 1 85 ? 14.698 -7.786 -21.529 1.00 98.62 85 LYS A N 1
ATOM 637 C CA . LYS A 1 85 ? 14.815 -6.348 -21.808 1.00 98.62 85 LYS A CA 1
ATOM 638 C C . LYS A 1 85 ? 14.256 -5.472 -20.690 1.00 98.62 85 LYS A C 1
ATOM 640 O O . LYS A 1 85 ? 14.299 -4.250 -20.814 1.00 98.62 85 LYS A O 1
ATOM 645 N N . VAL A 1 86 ? 13.693 -6.068 -19.637 1.00 98.81 86 VAL A N 1
ATOM 646 C CA . VAL A 1 86 ? 13.047 -5.344 -18.538 1.00 98.81 86 VAL A CA 1
ATOM 647 C C . VAL A 1 86 ? 13.872 -5.479 -17.261 1.00 98.81 86 VAL A C 1
ATOM 649 O O . VAL A 1 86 ? 14.214 -6.581 -16.839 1.00 98.81 86 VAL A O 1
ATOM 652 N N . GLN A 1 87 ? 14.157 -4.358 -16.612 1.00 98.81 87 GLN A N 1
ATOM 653 C CA . GLN A 1 87 ? 14.696 -4.314 -15.254 1.00 98.81 87 GLN A CA 1
ATOM 654 C C . GLN A 1 87 ? 13.545 -3.975 -14.310 1.00 98.81 87 GLN A C 1
ATOM 656 O O . GLN A 1 87 ? 12.888 -2.958 -14.505 1.00 98.81 87 GLN A O 1
ATOM 661 N N . LEU A 1 88 ? 13.264 -4.848 -13.343 1.00 98.88 88 LEU A N 1
ATOM 662 C CA . LEU A 1 88 ? 12.200 -4.652 -12.360 1.00 98.88 88 LEU A CA 1
ATOM 663 C C . LEU A 1 88 ? 12.829 -4.321 -11.011 1.00 98.88 88 LEU A C 1
ATOM 665 O O . LEU A 1 88 ? 13.654 -5.101 -10.533 1.00 98.88 88 LEU A O 1
ATOM 669 N N . SER A 1 89 ? 12.385 -3.234 -10.387 1.00 98.88 89 SER A N 1
ATOM 670 C CA . SER A 1 89 ? 12.793 -2.878 -9.026 1.00 98.88 89 SER A CA 1
ATOM 671 C C . SER A 1 89 ? 11.563 -2.605 -8.161 1.00 98.88 89 SER A C 1
ATOM 673 O O . SER A 1 89 ? 10.639 -1.909 -8.578 1.00 98.88 89 SER A O 1
ATOM 675 N N . TYR A 1 90 ? 11.556 -3.159 -6.952 1.00 98.94 90 TYR A N 1
ATOM 676 C CA . TYR A 1 90 ? 10.600 -2.874 -5.893 1.00 98.94 90 TYR A CA 1
ATOM 677 C C . TYR A 1 90 ? 11.257 -1.951 -4.866 1.00 98.94 90 TYR A C 1
ATOM 679 O O . TYR A 1 90 ? 12.238 -2.324 -4.225 1.00 98.94 90 TYR A O 1
ATOM 687 N N . VAL A 1 91 ? 10.721 -0.743 -4.737 1.00 98.88 91 VAL A N 1
ATOM 688 C CA . VAL A 1 91 ? 11.273 0.359 -3.950 1.00 98.88 91 VAL A CA 1
ATOM 689 C C . VAL A 1 91 ? 10.330 0.654 -2.794 1.00 98.88 91 VAL A C 1
ATOM 691 O O . VAL A 1 91 ? 9.170 0.999 -3.016 1.00 98.88 91 VAL A O 1
ATOM 694 N N . THR A 1 92 ? 10.812 0.530 -1.565 1.00 98.75 92 THR A N 1
ATOM 695 C CA . THR A 1 92 ? 9.977 0.616 -0.362 1.00 98.75 92 THR A CA 1
ATOM 696 C C . THR A 1 92 ? 10.657 1.439 0.736 1.00 98.75 92 THR A C 1
ATOM 698 O O . THR A 1 92 ? 11.885 1.386 0.851 1.00 98.75 92 THR A O 1
ATOM 701 N N . PRO A 1 93 ? 9.893 2.169 1.574 1.00 98.19 93 PRO A N 1
ATOM 702 C CA . PRO A 1 93 ? 10.421 2.854 2.756 1.00 98.19 93 PRO A CA 1
ATOM 703 C C . PRO A 1 93 ? 10.802 1.871 3.872 1.00 98.19 93 PRO A C 1
ATOM 705 O O . PRO A 1 93 ? 11.538 2.225 4.787 1.00 98.19 93 PRO A O 1
ATOM 708 N N . LEU A 1 94 ? 10.306 0.631 3.808 1.00 98.06 94 LEU A N 1
ATOM 709 C CA . LEU A 1 94 ? 10.595 -0.410 4.791 1.00 98.06 94 LEU A CA 1
ATOM 710 C C . LEU A 1 94 ? 12.050 -0.884 4.694 1.00 98.06 94 LEU A C 1
ATOM 712 O O . LEU A 1 94 ? 12.652 -0.860 3.622 1.00 98.06 94 LEU A O 1
ATOM 716 N N . ASP A 1 95 ? 12.577 -1.406 5.798 1.00 97.44 95 ASP A N 1
ATOM 717 C CA . ASP A 1 95 ? 13.892 -2.059 5.888 1.00 97.44 95 ASP A CA 1
ATOM 718 C C . ASP A 1 95 ? 13.926 -3.464 5.250 1.00 97.44 95 ASP A C 1
ATOM 720 O O . ASP A 1 95 ? 14.988 -4.060 5.066 1.00 97.44 95 ASP A O 1
ATOM 724 N N . ALA A 1 96 ? 12.760 -3.999 4.883 1.00 97.25 96 ALA A N 1
ATOM 725 C CA . ALA A 1 96 ? 12.585 -5.301 4.259 1.00 97.25 96 ALA A CA 1
ATOM 726 C C . ALA A 1 96 ? 11.431 -5.297 3.241 1.00 97.25 96 ALA A C 1
ATOM 728 O O . ALA A 1 96 ? 10.670 -4.341 3.115 1.00 97.25 96 ALA A O 1
ATOM 729 N N . ALA A 1 97 ? 11.253 -6.410 2.520 1.00 95.94 97 ALA A N 1
ATOM 730 C CA . ALA A 1 97 ? 10.178 -6.546 1.530 1.00 95.94 97 ALA A CA 1
ATOM 731 C C . ALA A 1 97 ? 8.765 -6.450 2.139 1.00 95.94 97 ALA A C 1
ATOM 733 O O . ALA A 1 97 ? 7.824 -6.076 1.442 1.00 95.94 97 ALA A O 1
ATOM 734 N N . PHE A 1 98 ? 8.604 -6.827 3.411 1.00 96.06 98 PHE A N 1
ATOM 735 C CA . PHE A 1 98 ? 7.322 -6.868 4.113 1.00 96.06 98 PHE A CA 1
ATOM 736 C C . PHE A 1 98 ? 7.531 -6.727 5.627 1.00 96.06 98 PHE A C 1
ATOM 738 O O . PHE A 1 98 ? 8.633 -6.947 6.118 1.00 96.06 98 PHE A O 1
ATOM 745 N N . THR A 1 99 ? 6.477 -6.414 6.380 1.00 92.00 99 THR A N 1
ATOM 746 C CA . THR A 1 99 ? 6.570 -6.123 7.824 1.00 92.00 99 THR A CA 1
ATOM 747 C C . THR A 1 99 ? 6.679 -7.365 8.713 1.00 92.00 99 THR A C 1
ATOM 749 O O . THR A 1 99 ? 7.209 -7.295 9.818 1.00 92.00 99 THR A O 1
ATOM 752 N N . LYS A 1 100 ? 6.186 -8.523 8.255 1.00 93.44 100 LYS A N 1
ATOM 753 C CA . LYS A 1 100 ? 6.230 -9.785 9.015 1.00 93.44 100 LYS A CA 1
ATOM 754 C C . LYS A 1 100 ? 7.488 -10.587 8.659 1.00 93.44 100 LYS A C 1
ATOM 756 O O . LYS A 1 100 ? 7.603 -10.972 7.497 1.00 93.44 100 LYS A O 1
ATOM 761 N N . PRO A 1 101 ? 8.406 -10.901 9.599 1.00 92.25 101 PRO A N 1
ATOM 762 C CA . PRO A 1 101 ? 9.743 -11.426 9.278 1.00 92.25 101 PRO A CA 1
ATOM 763 C C . PRO A 1 101 ? 9.770 -12.694 8.414 1.00 92.25 101 PRO A C 1
ATOM 765 O O . PRO A 1 101 ? 10.578 -12.805 7.488 1.00 92.25 101 PRO A O 1
ATOM 768 N N . VAL A 1 102 ? 8.877 -13.653 8.686 1.00 93.94 102 VAL A N 1
ATOM 769 C CA . VAL A 1 102 ? 8.777 -14.901 7.909 1.00 93.94 102 VAL A CA 1
ATOM 770 C C . VAL A 1 102 ? 8.352 -14.600 6.470 1.00 93.94 102 VAL A C 1
ATOM 772 O O . VAL A 1 102 ? 9.008 -15.043 5.521 1.00 93.94 102 VAL A O 1
ATOM 775 N N . SER A 1 103 ? 7.305 -13.789 6.307 1.00 94.50 103 SER A N 1
ATOM 776 C CA . SER A 1 103 ? 6.814 -13.3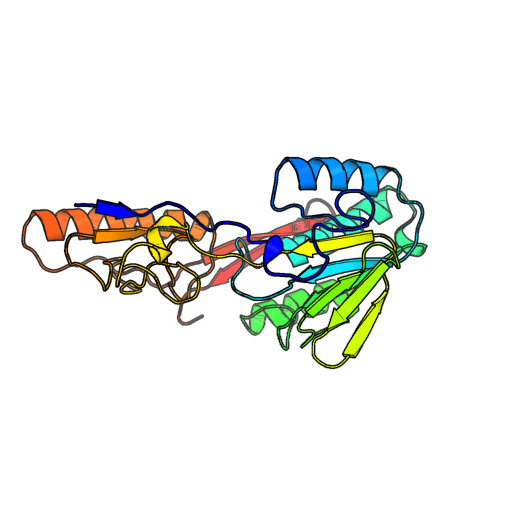36 5.005 1.00 94.50 103 SER A CA 1
ATOM 777 C C . SER A 1 103 ? 7.863 -12.498 4.278 1.00 94.50 103 SER A C 1
ATOM 779 O O . SER A 1 103 ? 8.132 -12.752 3.110 1.00 94.50 103 SER A O 1
ATOM 781 N N . ALA A 1 104 ? 8.525 -11.568 4.968 1.00 95.81 104 ALA A N 1
ATOM 782 C CA . ALA A 1 104 ? 9.561 -10.698 4.422 1.00 95.81 104 ALA A CA 1
ATOM 783 C C . ALA A 1 104 ? 10.707 -11.506 3.809 1.00 95.81 104 ALA A C 1
ATOM 785 O O . ALA A 1 104 ? 11.061 -11.297 2.650 1.00 95.81 104 ALA A O 1
ATOM 786 N N . LYS A 1 105 ? 11.228 -12.498 4.545 1.00 96.56 105 LYS A N 1
ATOM 787 C CA . LYS A 1 105 ? 12.277 -13.397 4.051 1.00 96.56 105 LYS A CA 1
ATOM 788 C C . LYS A 1 105 ? 11.819 -14.181 2.820 1.00 96.56 105 LYS A C 1
ATOM 790 O O . LYS A 1 105 ? 12.577 -14.306 1.858 1.00 96.56 105 LYS A O 1
ATOM 795 N N . ARG A 1 106 ? 10.594 -14.722 2.837 1.00 96.81 106 ARG A N 1
ATOM 796 C CA . ARG A 1 106 ? 10.068 -15.504 1.709 1.00 96.81 106 ARG A CA 1
ATOM 797 C C . ARG A 1 106 ? 9.854 -14.635 0.469 1.00 96.81 106 ARG A C 1
ATOM 799 O O . ARG A 1 106 ? 10.286 -15.029 -0.612 1.00 96.81 106 ARG A O 1
ATOM 806 N N . LEU A 1 107 ? 9.229 -13.473 0.632 1.00 97.50 107 LEU A N 1
ATOM 807 C CA . LEU A 1 107 ? 8.902 -12.534 -0.441 1.00 97.50 107 LEU A CA 1
ATOM 808 C C . LEU A 1 107 ? 10.171 -11.933 -1.055 1.00 97.50 107 LEU A C 1
ATOM 810 O O . LEU A 1 107 ? 10.298 -11.926 -2.276 1.00 97.50 107 LEU A O 1
ATOM 814 N N . ALA A 1 108 ? 11.158 -11.550 -0.238 1.00 97.88 108 ALA A N 1
ATOM 815 C CA . ALA A 1 108 ? 12.464 -11.103 -0.725 1.00 97.88 108 ALA A CA 1
ATOM 816 C C . ALA A 1 108 ? 13.182 -12.193 -1.542 1.00 97.88 108 ALA A C 1
ATOM 818 O O . ALA A 1 108 ? 13.697 -11.918 -2.624 1.00 97.88 108 ALA A O 1
ATOM 819 N N . GLY A 1 109 ? 13.157 -13.448 -1.076 1.00 98.06 109 GLY A N 1
ATOM 820 C CA . GLY A 1 109 ? 13.692 -14.578 -1.841 1.00 98.06 109 GLY A CA 1
ATOM 821 C C . GLY A 1 109 ? 12.988 -14.762 -3.189 1.00 98.06 109 GLY A C 1
ATOM 822 O O . GLY A 1 109 ? 13.644 -14.962 -4.205 1.00 98.06 109 GLY A O 1
ATOM 823 N N . MET A 1 110 ? 11.661 -14.619 -3.224 1.00 98.00 110 MET A N 1
ATOM 824 C CA . MET A 1 110 ? 10.871 -14.730 -4.455 1.00 98.00 110 MET A CA 1
ATOM 825 C C . MET A 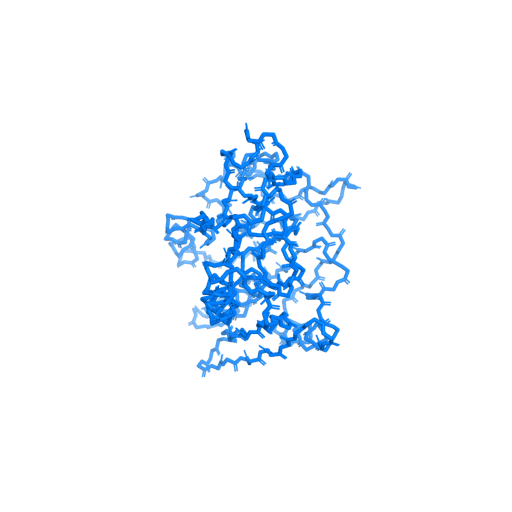1 110 ? 11.124 -13.594 -5.454 1.00 98.00 110 MET A C 1
ATOM 827 O O . MET A 1 110 ? 11.085 -13.848 -6.662 1.00 98.00 110 MET A O 1
ATOM 831 N N . LEU A 1 111 ? 11.380 -12.372 -4.973 1.00 98.62 111 LEU A N 1
ATOM 832 C CA . LEU A 1 111 ? 11.830 -11.253 -5.808 1.00 98.62 111 LEU A CA 1
ATOM 833 C C . LEU A 1 111 ? 13.199 -11.572 -6.425 1.00 98.62 111 LEU A C 1
ATOM 835 O O . LEU A 1 111 ? 13.355 -11.509 -7.645 1.00 98.62 111 LEU A O 1
ATOM 839 N N . ALA A 1 112 ? 14.156 -12.020 -5.605 1.00 98.50 112 ALA A N 1
ATOM 840 C CA . ALA A 1 112 ? 15.505 -12.363 -6.051 1.00 98.50 112 ALA A CA 1
ATOM 841 C C . ALA A 1 112 ? 15.525 -13.519 -7.070 1.00 98.50 112 ALA A C 1
ATOM 843 O O . ALA A 1 112 ? 16.189 -13.417 -8.099 1.00 98.50 112 ALA A O 1
ATOM 844 N N . GLU A 1 113 ? 14.743 -14.584 -6.844 1.00 97.62 113 GLU A N 1
ATOM 845 C CA . GLU A 1 113 ? 14.559 -15.707 -7.785 1.00 97.62 113 GLU A CA 1
ATOM 846 C C . GLU A 1 113 ? 14.096 -15.243 -9.181 1.00 97.62 113 GLU A C 1
ATOM 848 O O . GLU A 1 113 ? 14.374 -15.899 -10.186 1.00 97.62 113 GLU A O 1
ATOM 853 N N . ARG A 1 114 ? 13.391 -14.107 -9.250 1.00 97.38 114 ARG A N 1
ATOM 854 C CA . ARG A 1 114 ? 12.858 -13.515 -10.485 1.00 97.38 114 ARG A CA 1
ATOM 855 C C . ARG A 1 114 ? 13.714 -12.375 -11.026 1.00 97.38 114 ARG A C 1
ATOM 857 O O . ARG A 1 114 ? 13.342 -11.784 -12.038 1.00 97.38 114 ARG A O 1
ATOM 864 N N . GLY A 1 115 ? 14.837 -12.054 -10.383 1.00 98.12 115 GLY A N 1
ATOM 865 C CA . GLY A 1 115 ? 15.667 -10.908 -10.747 1.00 98.12 115 GLY A CA 1
ATOM 866 C C . GLY A 1 115 ? 14.919 -9.578 -10.628 1.00 98.12 115 GLY A C 1
ATOM 867 O O . GLY A 1 115 ? 15.080 -8.719 -11.493 1.00 98.12 115 GLY A O 1
ATOM 868 N N . VAL A 1 116 ? 14.047 -9.454 -9.621 1.00 98.75 116 VAL A N 1
ATOM 869 C CA . VAL A 1 116 ? 13.465 -8.177 -9.198 1.00 98.75 116 VAL A CA 1
ATOM 870 C C . VAL A 1 116 ? 14.343 -7.621 -8.085 1.00 98.75 116 VAL A C 1
ATOM 872 O O . VAL A 1 116 ? 14.545 -8.278 -7.062 1.00 98.75 116 VAL A O 1
ATOM 875 N N . GLU A 1 117 ? 14.889 -6.432 -8.294 1.00 98.81 117 GLU A N 1
ATOM 876 C CA . GLU A 1 117 ? 15.721 -5.753 -7.309 1.00 98.81 117 GLU A CA 1
ATOM 877 C C . GLU A 1 117 ? 14.854 -5.228 -6.160 1.00 98.81 117 GLU A C 1
ATOM 879 O O . GLU A 1 117 ? 13.824 -4.604 -6.394 1.00 98.81 117 GLU A O 1
ATOM 884 N N . LEU A 1 118 ? 15.254 -5.479 -4.916 1.00 98.81 118 LEU A N 1
ATOM 885 C CA . LEU A 1 118 ? 14.608 -4.918 -3.732 1.00 98.81 118 LEU A CA 1
ATOM 886 C C . LEU A 1 118 ? 15.450 -3.743 -3.228 1.00 98.81 118 LEU A C 1
ATOM 888 O O . LEU A 1 118 ? 16.594 -3.946 -2.825 1.00 98.81 118 LEU A O 1
ATOM 892 N N . ILE A 1 119 ? 14.873 -2.544 -3.219 1.00 98.75 119 ILE A N 1
ATOM 893 C CA . ILE A 1 119 ? 15.498 -1.324 -2.705 1.00 98.75 119 ILE A CA 1
ATOM 894 C C . ILE A 1 119 ? 14.717 -0.876 -1.470 1.00 98.75 119 ILE A C 1
ATOM 896 O O . ILE A 1 119 ? 13.564 -0.454 -1.567 1.00 98.75 119 ILE A O 1
ATOM 900 N N . THR A 1 120 ? 15.346 -1.006 -0.307 1.00 98.56 120 THR A N 1
ATOM 901 C CA . THR A 1 120 ? 14.763 -0.712 1.006 1.00 98.56 120 THR A CA 1
ATOM 902 C C . THR A 1 120 ? 15.134 0.680 1.502 1.00 98.56 120 THR A C 1
ATOM 904 O O . THR A 1 120 ? 16.015 1.356 0.954 1.00 98.56 120 THR A O 1
ATOM 907 N N . GLU A 1 121 ? 14.452 1.099 2.567 1.00 98.00 121 GLU A N 1
ATOM 908 C CA . GLU A 1 121 ? 14.669 2.362 3.274 1.00 98.00 121 GLU A CA 1
ATOM 909 C C . GLU A 1 121 ? 14.595 3.586 2.349 1.00 98.00 121 GLU A C 1
ATOM 911 O O . GLU A 1 121 ? 15.206 4.615 2.625 1.00 98.00 121 GLU A O 1
ATOM 916 N N . PHE A 1 122 ? 13.889 3.494 1.217 1.00 98.62 122 PHE A N 1
ATOM 917 C CA . PHE A 1 122 ? 13.767 4.568 0.235 1.00 98.62 122 PHE A CA 1
ATOM 918 C C . PHE A 1 122 ? 12.500 5.389 0.501 1.00 98.62 122 PHE A C 1
ATOM 920 O O . PHE A 1 122 ? 11.413 5.064 0.027 1.00 98.62 122 PHE A O 1
ATOM 927 N N . ASN A 1 123 ? 12.653 6.474 1.261 1.00 97.56 123 ASN A N 1
ATOM 928 C CA . ASN A 1 123 ? 11.569 7.412 1.563 1.00 97.56 123 ASN A CA 1
ATOM 929 C C . ASN A 1 123 ? 11.408 8.408 0.410 1.00 97.56 123 ASN A C 1
ATOM 931 O O . ASN A 1 123 ? 12.212 9.334 0.278 1.00 97.56 123 ASN A O 1
ATOM 935 N N . THR A 1 124 ? 10.401 8.197 -0.439 1.00 98.25 124 THR A N 1
ATOM 936 C CA . THR A 1 124 ? 10.192 8.983 -1.668 1.00 98.25 124 THR A CA 1
ATOM 937 C C . THR A 1 124 ? 9.676 10.376 -1.320 1.00 98.25 124 THR A C 1
ATOM 939 O O . THR A 1 124 ? 8.596 10.501 -0.754 1.00 98.25 124 THR A O 1
ATOM 942 N N . GLY A 1 125 ? 10.437 11.418 -1.664 1.00 97.69 125 GLY A N 1
ATOM 943 C CA . GLY A 1 125 ? 10.036 12.813 -1.452 1.00 97.69 125 GLY A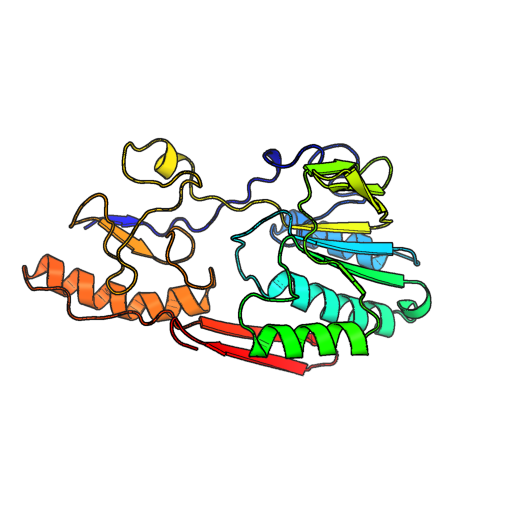 CA 1
ATOM 944 C C . GLY A 1 125 ? 9.409 13.449 -2.691 1.00 97.69 125 GLY A C 1
ATOM 945 O O . GLY A 1 125 ? 8.485 14.250 -2.573 1.00 97.69 125 GLY A O 1
ATOM 946 N N . GLN A 1 126 ? 9.876 13.060 -3.880 1.00 98.31 126 GLN A N 1
ATOM 947 C CA . GLN A 1 126 ? 9.410 13.607 -5.151 1.00 98.31 126 GLN A CA 1
ATOM 948 C C . GLN A 1 126 ? 9.382 12.533 -6.244 1.00 98.31 126 GLN A C 1
ATOM 950 O O . GLN A 1 126 ? 10.256 11.665 -6.328 1.00 98.31 126 GLN A O 1
ATOM 955 N N . VAL A 1 127 ? 8.389 12.636 -7.124 1.00 98.56 127 VAL A N 1
ATOM 956 C CA . VAL A 1 127 ? 8.296 11.889 -8.377 1.00 98.56 127 VAL A CA 1
ATOM 957 C C . VAL A 1 127 ? 8.500 12.857 -9.538 1.00 98.56 127 VAL A C 1
ATOM 959 O O . VAL A 1 127 ? 7.636 13.675 -9.843 1.00 98.56 127 VAL A O 1
ATOM 962 N N . ASP A 1 128 ? 9.641 12.755 -10.212 1.00 98.00 128 ASP A N 1
ATOM 963 C CA . ASP A 1 128 ? 9.931 13.507 -11.429 1.00 98.00 128 ASP A CA 1
ATOM 964 C C . ASP A 1 128 ? 9.577 12.642 -12.643 1.00 98.00 128 ASP A C 1
ATOM 966 O O . ASP A 1 128 ? 10.403 11.899 -13.184 1.00 98.00 128 ASP A O 1
ATOM 970 N N . GLY A 1 129 ? 8.308 12.693 -13.050 1.00 97.19 129 GLY A N 1
ATOM 971 C CA . GLY A 1 129 ? 7.824 11.919 -14.192 1.00 97.19 129 GLY A CA 1
ATOM 972 C C . GLY A 1 129 ? 8.264 12.472 -15.553 1.00 97.19 129 GLY A C 1
ATOM 973 O O . GLY A 1 129 ? 8.246 11.728 -16.533 1.00 97.19 129 GLY A O 1
ATOM 974 N N . GLU A 1 130 ? 8.727 13.725 -15.643 1.00 96.06 130 GLU A N 1
ATOM 975 C CA . GLU A 1 130 ? 9.296 14.273 -16.883 1.00 96.06 130 GLU A CA 1
ATOM 976 C C . GLU A 1 130 ? 10.608 13.555 -17.224 1.00 96.06 130 GLU A C 1
ATOM 978 O O . GLU A 1 130 ? 10.746 12.973 -18.309 1.00 96.06 130 GLU A O 1
ATOM 983 N N . ASN A 1 131 ? 11.525 13.521 -16.252 1.00 97.56 131 ASN A N 1
ATOM 984 C CA . ASN A 1 131 ? 12.836 12.886 -16.384 1.00 97.56 131 ASN A CA 1
ATOM 985 C C . ASN A 1 131 ? 12.823 11.382 -16.076 1.00 97.56 131 ASN A C 1
ATOM 987 O O . ASN A 1 131 ? 13.814 10.703 -16.343 1.00 97.56 131 ASN A O 1
ATOM 991 N N . GLY A 1 132 ? 11.719 10.860 -15.536 1.00 98.12 132 GLY A N 1
ATOM 992 C CA . GLY A 1 132 ? 11.578 9.453 -15.176 1.00 98.12 132 GLY A CA 1
ATOM 993 C C . GLY A 1 132 ? 12.493 9.070 -14.017 1.00 98.12 132 GLY A C 1
ATOM 994 O O . GLY A 1 132 ? 13.368 8.220 -14.176 1.00 98.12 132 GLY A O 1
ATOM 995 N N . ARG A 1 133 ? 12.347 9.718 -12.856 1.00 98.50 133 ARG A N 1
ATOM 996 C CA . ARG A 1 133 ? 13.074 9.341 -11.633 1.00 98.50 133 ARG A CA 1
ATOM 997 C C . ARG A 1 133 ? 12.265 9.578 -10.362 1.00 98.50 133 ARG A C 1
ATOM 999 O O . ARG A 1 133 ? 11.482 10.519 -10.268 1.00 98.50 133 ARG A O 1
ATOM 1006 N N . LEU A 1 134 ? 12.483 8.721 -9.373 1.00 98.75 134 LEU A N 1
ATOM 1007 C CA . LEU A 1 134 ? 12.100 8.955 -7.984 1.00 98.75 134 LEU A CA 1
ATOM 1008 C C . LEU A 1 134 ? 13.255 9.654 -7.278 1.00 98.75 134 LEU A C 1
ATOM 1010 O O . LEU A 1 134 ? 14.405 9.266 -7.486 1.00 98.75 134 LEU A O 1
ATOM 1014 N N . VAL A 1 135 ? 12.949 10.624 -6.423 1.00 98.62 135 VAL A N 1
ATOM 1015 C CA . VAL A 1 135 ? 13.928 11.317 -5.582 1.00 98.62 135 VAL A CA 1
ATOM 1016 C C . VAL A 1 135 ? 13.519 11.130 -4.127 1.00 98.62 135 VAL A C 1
ATOM 1018 O O . VAL A 1 135 ? 12.401 11.475 -3.736 1.00 98.62 135 VAL A O 1
ATOM 1021 N N . SER A 1 136 ? 14.396 10.544 -3.320 1.00 98.31 136 SER A N 1
ATOM 1022 C CA . SER A 1 136 ? 14.158 10.375 -1.887 1.00 98.31 136 SER A CA 1
ATOM 1023 C C . SER A 1 136 ? 14.503 11.637 -1.096 1.00 98.31 136 SER A C 1
ATOM 1025 O O . SER A 1 136 ? 15.268 12.491 -1.545 1.00 98.31 136 SER A O 1
ATOM 1027 N N . PHE A 1 137 ? 14.006 11.726 0.140 1.00 97.56 137 PHE A N 1
ATOM 1028 C CA . PHE A 1 137 ? 14.354 12.823 1.054 1.00 97.56 137 PHE A CA 1
ATOM 1029 C C . PHE A 1 137 ? 15.852 12.903 1.396 1.00 97.56 137 PHE A C 1
ATOM 1031 O O . PHE A 1 137 ? 16.338 13.973 1.756 1.00 97.56 137 PHE A O 1
ATOM 1038 N N . ASP A 1 138 ? 16.593 11.795 1.276 1.00 96.75 138 ASP A N 1
ATOM 1039 C CA . ASP A 1 138 ? 18.050 11.751 1.472 1.00 96.75 138 ASP A CA 1
ATOM 1040 C C . ASP A 1 138 ? 18.860 11.977 0.178 1.00 96.75 138 ASP A C 1
ATOM 1042 O O . ASP A 1 138 ? 20.088 11.893 0.197 1.00 96.75 138 ASP A O 1
ATOM 1046 N N . GLY A 1 139 ? 18.190 12.300 -0.935 1.00 97.44 139 GLY A N 1
ATOM 1047 C CA . GLY A 1 139 ? 18.818 12.675 -2.204 1.00 97.44 139 GLY A CA 1
ATOM 1048 C C . GLY A 1 139 ? 19.242 11.507 -3.098 1.00 97.44 139 GLY A C 1
ATOM 1049 O O . GLY A 1 139 ? 19.931 11.734 -4.093 1.00 97.44 139 GLY A O 1
ATOM 1050 N N . ARG A 1 140 ? 18.858 10.263 -2.785 1.00 98.25 140 ARG A N 1
ATOM 1051 C CA . ARG A 1 140 ? 19.009 9.138 -3.720 1.00 98.25 140 ARG A CA 1
ATOM 1052 C C . ARG A 1 140 ? 18.016 9.280 -4.869 1.00 98.25 140 ARG A C 1
ATOM 1054 O O . ARG A 1 140 ? 16.859 9.646 -4.676 1.00 98.25 140 ARG A O 1
ATOM 1061 N N . GLU A 1 141 ? 18.467 8.912 -6.062 1.00 98.62 141 GLU A N 1
ATOM 1062 C CA . GLU A 1 141 ? 17.642 8.914 -7.266 1.00 98.62 141 GLU A CA 1
ATOM 1063 C C . GLU A 1 141 ? 17.494 7.499 -7.825 1.00 98.62 141 GLU A C 1
ATOM 1065 O O . GLU A 1 141 ? 18.484 6.780 -7.985 1.00 98.62 141 GLU A O 1
ATOM 1070 N N . ILE A 1 142 ? 16.262 7.108 -8.156 1.00 98.75 142 ILE A N 1
ATOM 1071 C CA . ILE A 1 142 ? 15.965 5.838 -8.828 1.00 98.75 142 ILE A CA 1
ATOM 1072 C C . ILE A 1 142 ? 15.293 6.144 -10.161 1.00 98.75 142 ILE A C 1
ATOM 1074 O O . ILE A 1 142 ? 14.135 6.567 -10.182 1.00 98.75 142 ILE A O 1
ATOM 1078 N N . PRO A 1 143 ? 15.990 5.941 -11.285 1.00 98.69 143 PRO A N 1
ATOM 1079 C CA . PRO A 1 143 ? 15.437 6.247 -12.588 1.00 98.69 143 PRO A CA 1
ATOM 1080 C C . PRO A 1 143 ? 14.534 5.115 -13.104 1.00 98.69 143 PRO A C 1
ATOM 1082 O O . PRO A 1 143 ? 14.805 3.933 -12.892 1.00 98.69 143 PRO A O 1
ATOM 1085 N N . PHE A 1 144 ? 13.486 5.475 -13.834 1.00 98.81 144 PHE A N 1
ATOM 1086 C CA . PHE A 1 144 ? 12.506 4.564 -14.411 1.00 98.81 144 PHE A CA 1
ATOM 1087 C C . PHE A 1 144 ? 12.103 5.000 -15.819 1.00 98.81 144 PHE A C 1
ATOM 1089 O O . PHE A 1 144 ? 12.131 6.178 -16.162 1.00 98.81 144 PHE A O 1
ATOM 1096 N N . ASP A 1 145 ? 11.689 4.029 -16.627 1.00 98.69 145 ASP A N 1
ATOM 1097 C CA . ASP A 1 145 ? 11.032 4.272 -17.913 1.00 98.69 145 ASP A CA 1
ATOM 1098 C C . ASP A 1 145 ? 9.508 4.074 -17.783 1.00 98.69 145 ASP A C 1
ATOM 1100 O O . ASP A 1 145 ? 8.740 4.698 -18.512 1.00 98.69 145 ASP A O 1
ATOM 1104 N N . LEU A 1 146 ? 9.072 3.271 -16.800 1.00 98.81 146 LEU A N 1
ATOM 1105 C CA . LEU A 1 146 ? 7.690 3.156 -16.329 1.00 98.81 146 LEU A CA 1
ATOM 1106 C C . LEU A 1 146 ? 7.672 3.032 -14.794 1.00 98.81 146 LEU A C 1
ATOM 1108 O O . LEU A 1 146 ? 8.278 2.124 -14.226 1.00 98.81 146 LEU A O 1
ATOM 1112 N N . GLY A 1 147 ? 6.976 3.940 -14.117 1.00 98.69 147 GLY A N 1
ATOM 1113 C CA . GLY A 1 147 ? 6.799 3.968 -12.668 1.00 98.69 147 GLY A CA 1
ATOM 1114 C C . GLY A 1 147 ? 5.395 3.527 -12.259 1.00 98.69 147 GLY A C 1
ATOM 1115 O O . GLY A 1 147 ? 4.401 4.088 -12.709 1.00 98.69 147 GLY A O 1
ATOM 1116 N N . VAL A 1 148 ? 5.306 2.546 -11.370 1.00 98.81 148 VAL A N 1
ATOM 1117 C CA . VAL A 1 148 ? 4.082 2.141 -10.674 1.00 98.81 148 VAL A CA 1
ATOM 1118 C C . VAL A 1 148 ? 4.203 2.630 -9.240 1.00 98.81 148 VAL A C 1
ATOM 1120 O O . VAL A 1 148 ? 4.819 1.978 -8.400 1.00 98.81 148 VAL A O 1
ATOM 1123 N N . VAL A 1 149 ? 3.665 3.815 -8.974 1.00 98.69 149 VAL A N 1
ATOM 1124 C CA . VAL A 1 149 ? 3.816 4.508 -7.695 1.00 98.69 149 VAL A CA 1
ATOM 1125 C C . VAL A 1 149 ? 2.541 4.357 -6.876 1.00 98.69 149 VAL A C 1
ATOM 1127 O O . VAL A 1 149 ? 1.425 4.640 -7.325 1.00 98.69 149 VAL A O 1
ATOM 1130 N N . ILE A 1 150 ? 2.708 3.869 -5.655 1.00 98.62 150 ILE A N 1
ATOM 1131 C CA . ILE A 1 150 ? 1.634 3.677 -4.698 1.00 98.62 150 ILE A CA 1
ATOM 1132 C C . ILE A 1 150 ? 1.564 4.935 -3.838 1.00 98.62 150 ILE A C 1
ATOM 1134 O O . ILE A 1 150 ? 2.487 5.173 -3.055 1.00 98.62 150 ILE A O 1
ATOM 1138 N N . PRO A 1 151 ? 0.502 5.746 -3.983 1.00 97.44 151 PRO A N 1
ATOM 1139 C CA . PRO A 1 151 ? 0.383 6.995 -3.251 1.00 97.44 151 PRO A CA 1
ATOM 1140 C C . PRO A 1 151 ? 0.182 6.743 -1.758 1.00 97.44 151 PRO A C 1
ATOM 1142 O O . PRO A 1 151 ? -0.231 5.656 -1.333 1.00 97.44 151 PRO A O 1
ATOM 1145 N N . LEU A 1 152 ? 0.370 7.806 -0.982 1.00 96.81 152 LEU A N 1
ATOM 1146 C CA . LEU A 1 152 ? -0.064 7.865 0.407 1.00 96.81 152 LEU A CA 1
ATOM 1147 C C . LEU A 1 152 ? -1.542 7.488 0.544 1.00 96.81 152 LEU A C 1
ATOM 1149 O O . LEU A 1 152 ? -2.359 7.740 -0.349 1.00 96.81 152 LEU A O 1
ATOM 1153 N N . HIS A 1 153 ? -1.875 6.851 1.661 1.00 97.44 153 HIS A N 1
ATOM 1154 C CA . HIS A 1 153 ? -3.249 6.547 2.031 1.00 97.44 153 HIS A CA 1
ATOM 1155 C C . HIS A 1 153 ? -3.580 7.239 3.349 1.00 97.44 153 HIS A C 1
ATOM 1157 O O . HIS A 1 153 ? -2.860 7.085 4.331 1.00 97.44 153 HIS A O 1
ATOM 1163 N N . GLY A 1 154 ? -4.721 7.917 3.383 1.00 97.31 154 GLY A N 1
ATOM 1164 C CA . GLY A 1 154 ? -5.287 8.500 4.595 1.00 97.31 154 GLY A CA 1
ATOM 1165 C C . GLY A 1 154 ? -6.717 8.029 4.822 1.00 97.31 154 GLY A C 1
ATOM 1166 O O . GLY A 1 154 ? -7.284 7.278 4.024 1.00 97.31 154 GLY A O 1
ATOM 1167 N N . GLY A 1 155 ? -7.328 8.470 5.912 1.00 97.44 155 GLY A N 1
ATOM 1168 C CA . GLY A 1 155 ? -8.762 8.325 6.121 1.00 97.44 155 GLY A CA 1
ATOM 1169 C C . GLY A 1 155 ? -9.575 9.419 5.423 1.00 97.44 155 GLY A C 1
ATOM 1170 O O . GLY A 1 155 ? -9.053 10.310 4.750 1.00 97.44 155 GLY A O 1
ATOM 1171 N N . ALA A 1 156 ? -10.896 9.337 5.559 1.00 97.56 156 ALA A N 1
ATOM 1172 C CA . ALA A 1 156 ? -11.811 10.274 4.915 1.00 97.56 156 ALA A CA 1
ATOM 1173 C C . ALA A 1 156 ? -11.670 11.700 5.480 1.00 97.56 156 ALA A C 1
ATOM 1175 O O . ALA A 1 156 ? -11.573 11.878 6.690 1.00 97.56 156 ALA A O 1
ATOM 1176 N N . GLY A 1 157 ? -11.758 12.726 4.624 1.00 96.56 157 GLY A N 1
ATOM 1177 C CA . GLY A 1 157 ? -11.559 14.129 5.031 1.00 96.56 157 GLY A CA 1
ATOM 1178 C C . GLY A 1 157 ? -12.438 14.578 6.205 1.00 96.56 157 GLY A C 1
ATOM 1179 O O . GLY A 1 157 ? -11.934 15.164 7.157 1.00 96.56 157 GLY A O 1
ATOM 1180 N N . TYR A 1 158 ? -13.717 14.179 6.230 1.00 96.38 158 TYR A N 1
ATOM 1181 C CA . TYR A 1 158 ? -14.619 14.537 7.334 1.00 96.38 158 TYR A CA 1
ATOM 1182 C C . TYR A 1 158 ? -14.172 13.975 8.697 1.00 96.38 158 TYR A C 1
ATOM 1184 O O . TYR A 1 158 ? -14.610 14.478 9.731 1.00 96.38 158 TYR 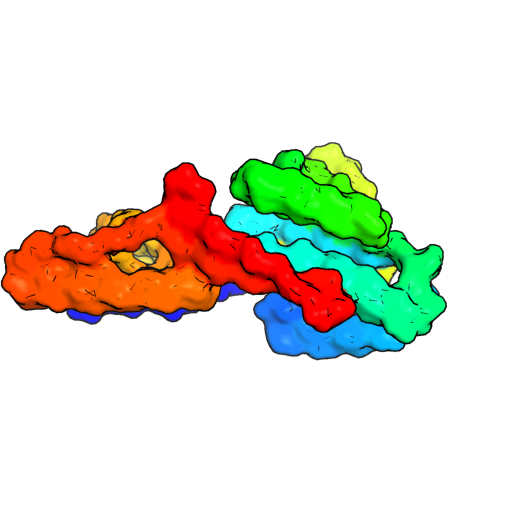A O 1
ATOM 1192 N N . VAL A 1 159 ? -13.360 12.907 8.717 1.00 97.50 159 VAL A N 1
ATOM 1193 C CA . VAL A 1 159 ? -12.797 12.344 9.952 1.00 97.50 159 VAL A CA 1
ATOM 1194 C C . VAL A 1 159 ? -11.760 13.305 10.529 1.00 97.50 159 VAL A C 1
ATOM 1196 O O . VAL A 1 159 ? -11.811 13.577 11.727 1.00 97.50 159 VAL A O 1
ATOM 1199 N N . GLY A 1 160 ? -10.899 13.868 9.677 1.00 95.12 160 GLY A N 1
ATOM 1200 C CA . GLY A 1 160 ? -9.953 14.925 10.045 1.00 95.12 160 GLY A CA 1
ATOM 1201 C C . GLY A 1 160 ? -10.640 16.230 10.443 1.00 95.12 160 GLY A C 1
ATOM 1202 O O . GLY A 1 160 ? -10.291 16.839 11.451 1.00 95.12 160 GLY A O 1
ATOM 1203 N N . ASP A 1 161 ? -11.696 16.608 9.718 1.00 96.44 161 ASP A N 1
ATOM 1204 C CA . ASP A 1 161 ? -12.485 17.815 10.007 1.00 96.44 161 ASP A CA 1
ATOM 1205 C C . ASP A 1 161 ? -13.324 17.700 11.296 1.00 96.44 161 ASP A C 1
ATOM 1207 O O . ASP A 1 161 ? -13.915 18.684 11.748 1.00 96.44 161 ASP A O 1
ATOM 1211 N N . SER A 1 162 ? -13.407 16.505 11.892 1.00 96.56 162 SER A N 1
ATOM 1212 C CA . SER A 1 162 ? -14.169 16.224 13.111 1.00 96.56 162 SER A CA 1
ATOM 1213 C C . SER A 1 162 ? -13.246 16.192 14.338 1.00 96.56 162 SER A C 1
ATOM 1215 O O . SER A 1 162 ? -12.544 15.198 14.549 1.00 96.56 162 SER A O 1
ATOM 1217 N N . PRO A 1 163 ? -13.269 17.218 15.217 1.00 95.62 163 PRO A N 1
ATOM 1218 C CA . PRO A 1 163 ? -12.344 17.299 16.344 1.00 95.62 163 PRO A CA 1
ATOM 1219 C C . PRO A 1 163 ? -12.408 16.076 17.267 1.00 95.62 163 PRO A C 1
ATOM 1221 O O . PRO A 1 163 ? -13.453 15.761 17.843 1.00 95.62 163 PRO A O 1
ATOM 1224 N N . GLY A 1 164 ? -11.265 15.406 17.426 1.00 95.69 164 GLY A N 1
ATOM 1225 C CA . GLY A 1 164 ? -11.105 14.231 18.283 1.00 95.69 164 GLY A CA 1
ATOM 1226 C C . GLY A 1 164 ? -11.631 12.917 17.698 1.00 95.69 164 GLY A C 1
ATOM 1227 O O . GLY A 1 164 ? -11.680 11.932 18.434 1.00 95.69 164 GLY A O 1
ATOM 1228 N N . LEU A 1 165 ? -12.043 12.886 16.422 1.00 97.62 165 LEU A N 1
ATOM 1229 C CA . LEU A 1 165 ? -12.471 11.656 15.748 1.00 97.62 165 LEU A CA 1
ATOM 1230 C C . LEU A 1 165 ? -11.327 10.946 15.013 1.00 97.62 165 LEU A C 1
ATOM 1232 O O . LEU A 1 165 ? -11.263 9.721 15.079 1.00 97.62 165 LEU A O 1
ATOM 1236 N N . GLY A 1 166 ? -10.480 11.698 14.308 1.00 97.62 166 GLY A N 1
ATOM 1237 C CA . GLY A 1 166 ? -9.343 11.187 13.538 1.00 97.62 166 GLY A CA 1
ATOM 1238 C C . GLY A 1 166 ? -7.993 11.324 14.240 1.00 97.62 166 GLY A C 1
ATOM 1239 O O . GLY A 1 166 ? -7.846 12.123 15.166 1.00 97.62 166 GLY A O 1
ATOM 1240 N N . ASP A 1 167 ? -7.012 10.554 13.776 1.00 96.88 167 ASP A N 1
ATOM 1241 C CA . ASP A 1 167 ? -5.586 10.819 13.974 1.00 96.88 167 ASP A CA 1
ATOM 1242 C C . ASP A 1 167 ? -5.018 11.752 12.887 1.00 96.88 167 ASP A C 1
ATOM 1244 O O . ASP A 1 167 ? -5.758 12.311 12.077 1.00 96.88 167 ASP A O 1
ATOM 1248 N N . GLU A 1 168 ? -3.698 11.945 12.889 1.00 94.94 168 GLU A N 1
ATOM 1249 C CA . GLU A 1 168 ? -2.974 12.819 11.955 1.00 94.94 168 GLU A CA 1
ATOM 1250 C C . GLU A 1 168 ? -3.074 12.392 10.482 1.00 94.94 168 GLU A C 1
ATOM 1252 O O . GLU A 1 168 ? -2.906 13.224 9.594 1.00 94.94 168 GLU A O 1
ATOM 1257 N N . PHE A 1 169 ? -3.425 11.129 10.220 1.00 95.38 169 PHE A N 1
ATOM 1258 C CA . PHE A 1 169 ? -3.664 10.591 8.881 1.00 95.38 169 PHE A CA 1
ATOM 1259 C C . PHE A 1 169 ? -5.161 10.467 8.567 1.00 95.38 169 PHE A C 1
ATOM 1261 O O . PHE A 1 169 ? -5.543 9.843 7.576 1.00 95.38 169 PHE A O 1
ATOM 1268 N N . ASN A 1 170 ? -6.030 11.058 9.394 1.00 97.56 170 ASN A N 1
ATOM 1269 C CA . ASN A 1 170 ? -7.491 10.989 9.318 1.00 97.56 170 ASN A CA 1
ATOM 1270 C C . ASN A 1 170 ? -8.084 9.583 9.512 1.00 97.56 170 ASN A C 1
ATOM 1272 O O . ASN A 1 170 ? -9.263 9.379 9.212 1.00 97.56 170 ASN A O 1
ATOM 1276 N N . PHE A 1 171 ? -7.328 8.602 10.009 1.00 98.31 171 PHE A N 1
ATOM 1277 C CA . PHE A 1 171 ? -7.906 7.318 10.408 1.00 98.31 171 PHE A CA 1
ATOM 1278 C C . PHE A 1 171 ? -8.578 7.452 11.774 1.00 98.31 171 PHE A C 1
ATOM 1280 O O . PHE A 1 171 ? -8.182 8.270 12.596 1.00 98.31 171 PHE A O 1
ATOM 1287 N N . VAL A 1 172 ? -9.614 6.657 12.043 1.00 98.56 172 VAL A N 1
ATOM 1288 C CA . VAL A 1 172 ? -10.330 6.709 13.326 1.00 98.56 172 VAL A CA 1
ATOM 1289 C C . VAL A 1 172 ? -9.590 5.865 14.367 1.00 98.56 172 VAL A C 1
ATOM 1291 O O . VAL A 1 172 ? -9.507 4.642 14.191 1.00 98.56 172 VAL A O 1
ATOM 1294 N N . PRO A 1 173 ? -9.132 6.452 15.490 1.00 98.38 173 PRO A N 1
ATOM 1295 C CA . PRO A 1 173 ? -8.561 5.690 16.583 1.00 98.38 173 PRO A CA 1
ATOM 1296 C C . PRO A 1 173 ? -9.607 4.829 17.278 1.00 98.38 173 PRO A C 1
ATOM 1298 O O . PRO A 1 173 ? -10.656 5.319 17.715 1.00 98.38 173 PRO A O 1
ATOM 1301 N N . ALA A 1 174 ? -9.304 3.546 17.428 1.00 98.19 174 ALA A N 1
ATOM 1302 C CA . ALA A 1 174 ? -10.193 2.586 18.065 1.00 98.19 174 ALA A CA 1
ATOM 1303 C C . ALA A 1 174 ? -9.438 1.612 18.965 1.00 98.19 174 ALA A C 1
ATOM 1305 O O . ALA A 1 174 ? -8.209 1.539 18.957 1.00 98.19 174 ALA A O 1
ATOM 1306 N N . ASP A 1 175 ? -10.198 0.932 19.810 1.00 98.31 175 ASP A N 1
ATOM 1307 C CA . ASP A 1 175 ? -9.732 -0.248 20.516 1.00 98.31 175 ASP A CA 1
ATOM 1308 C C . ASP A 1 175 ? -9.566 -1.400 19.517 1.00 98.31 175 ASP A C 1
ATOM 1310 O O . ASP A 1 175 ? -10.480 -1.703 18.746 1.00 98.31 175 ASP A O 1
ATOM 1314 N N . GLU A 1 176 ? -8.379 -2.001 19.501 1.00 97.62 176 GLU A N 1
ATOM 1315 C CA . GLU A 1 176 ? -7.983 -2.957 18.465 1.00 97.62 176 GLU A CA 1
ATOM 1316 C C . GLU A 1 176 ? -8.719 -4.294 18.554 1.00 97.62 176 GLU A C 1
ATOM 1318 O O . GLU A 1 176 ? -8.902 -4.962 17.542 1.00 97.62 176 GLU A O 1
ATOM 1323 N N . HIS A 1 177 ? -9.226 -4.638 19.738 1.00 98.12 177 HIS A N 1
ATOM 1324 C CA . HIS A 1 177 ? -9.962 -5.873 19.965 1.00 98.12 177 HIS A CA 1
ATOM 1325 C C . HIS A 1 177 ? -11.466 -5.691 19.781 1.00 98.12 177 HIS A C 1
ATOM 1327 O O . HIS A 1 177 ? -12.139 -6.555 19.228 1.00 98.12 177 HIS A O 1
ATOM 1333 N N . THR A 1 178 ? -12.025 -4.573 20.236 1.00 98.31 178 THR A N 1
ATOM 1334 C CA . THR A 1 178 ? -13.480 -4.383 20.277 1.00 98.31 178 THR A CA 1
ATOM 1335 C C . THR A 1 178 ? -14.034 -3.555 19.126 1.00 98.31 178 THR A C 1
ATOM 1337 O O . THR A 1 178 ? -15.254 -3.529 18.936 1.00 98.31 178 THR A O 1
ATOM 1340 N N . LEU A 1 179 ? -13.164 -2.882 18.363 1.00 98.56 179 LEU A N 1
ATOM 1341 C CA . LEU A 1 179 ? -13.507 -1.983 17.254 1.00 98.56 179 LEU A CA 1
ATOM 1342 C C . LEU A 1 179 ? -14.282 -0.721 17.683 1.00 98.56 179 LEU A C 1
ATOM 1344 O O . LEU A 1 179 ? -14.788 0.040 16.851 1.00 98.56 179 LEU A O 1
ATOM 1348 N N . GLN A 1 180 ? -14.385 -0.473 18.992 1.00 98.62 180 GLN A N 1
ATOM 1349 C CA . GLN A 1 180 ? -15.022 0.718 19.542 1.00 98.62 180 GLN A CA 1
ATOM 1350 C C . GLN A 1 180 ? -14.098 1.931 19.377 1.00 98.62 180 GLN A C 1
ATOM 1352 O O . GLN A 1 180 ? -12.920 1.890 19.731 1.00 98.62 180 GLN A O 1
ATOM 1357 N N . SER A 1 181 ? -14.633 3.039 18.863 1.00 98.38 181 SER A N 1
ATOM 1358 C CA . SER A 1 181 ? -13.873 4.279 18.703 1.00 98.38 181 SER A CA 1
ATOM 1359 C C . SER A 1 181 ? -13.460 4.845 20.062 1.00 98.38 181 SER A C 1
ATOM 1361 O O . SER A 1 181 ? -14.265 4.923 20.996 1.00 98.38 181 SER A O 1
ATOM 1363 N N . LYS A 1 182 ? -12.221 5.340 20.147 1.00 97.94 182 LYS A N 1
ATOM 1364 C CA . LYS A 1 182 ? -11.706 6.050 21.326 1.00 97.94 182 LYS A CA 1
ATOM 1365 C C . LYS A 1 182 ? -12.385 7.411 21.533 1.00 97.94 182 LYS A C 1
ATOM 1367 O O . LYS A 1 182 ? -12.344 7.947 22.638 1.00 97.94 182 LYS A O 1
ATOM 1372 N N . ALA A 1 183 ? -13.054 7.953 20.511 1.00 97.12 183 ALA A N 1
ATOM 1373 C CA . ALA A 1 183 ? -13.724 9.249 20.586 1.00 97.12 183 ALA A CA 1
ATOM 1374 C C . ALA A 1 183 ? -15.033 9.197 21.396 1.00 97.12 183 ALA A C 1
ATOM 1376 O O . ALA A 1 183 ? -15.315 10.087 22.206 1.00 97.12 183 ALA A O 1
ATOM 1377 N N . LYS A 1 184 ? -15.868 8.169 21.171 1.00 97.06 184 LYS A N 1
ATOM 1378 C CA . LYS A 1 184 ? -17.187 8.000 21.808 1.00 97.06 184 LYS A CA 1
ATOM 1379 C C . LYS A 1 184 ? -17.602 6.526 21.856 1.00 97.06 184 LYS A C 1
ATOM 1381 O O . LYS A 1 184 ? -17.533 5.824 20.857 1.00 97.06 184 LYS A O 1
ATOM 1386 N N . LYS A 1 185 ? -18.192 6.098 22.981 1.00 97.44 185 LYS A N 1
ATOM 1387 C CA . LYS A 1 185 ? -18.625 4.701 23.207 1.00 97.44 185 LYS A CA 1
ATOM 1388 C C . LYS A 1 185 ? -19.700 4.186 22.235 1.00 97.44 185 LYS A C 1
ATOM 1390 O O . LYS A 1 185 ? -19.810 2.988 22.019 1.00 97.44 185 LYS A O 1
ATOM 1395 N N . ASN A 1 186 ? -20.527 5.065 21.670 1.00 98.06 186 ASN A N 1
ATOM 1396 C CA . ASN A 1 186 ? -21.575 4.686 20.714 1.00 98.06 186 ASN A CA 1
ATOM 1397 C C . ASN A 1 186 ? -21.104 4.713 19.247 1.00 98.06 186 ASN A C 1
ATOM 1399 O O . ASN A 1 186 ? -21.951 4.593 18.352 1.00 98.06 186 ASN A O 1
ATOM 1403 N N . VAL A 1 187 ? -19.802 4.913 19.016 1.00 98.50 187 VAL A N 1
ATOM 1404 C CA . VAL A 1 187 ? -19.154 4.941 17.704 1.00 98.50 187 VAL A CA 1
ATOM 1405 C C . VAL A 1 187 ? -18.230 3.733 17.592 1.00 98.50 187 VAL A C 1
ATOM 1407 O O . VAL A 1 187 ? -17.433 3.468 18.489 1.00 98.50 187 VAL A O 1
ATOM 1410 N N . PHE A 1 188 ? -18.329 3.023 16.479 1.00 98.81 188 PHE A N 1
ATOM 1411 C CA . PHE A 1 188 ? -17.456 1.914 16.115 1.00 98.81 188 PHE A CA 1
ATOM 1412 C C . PHE A 1 18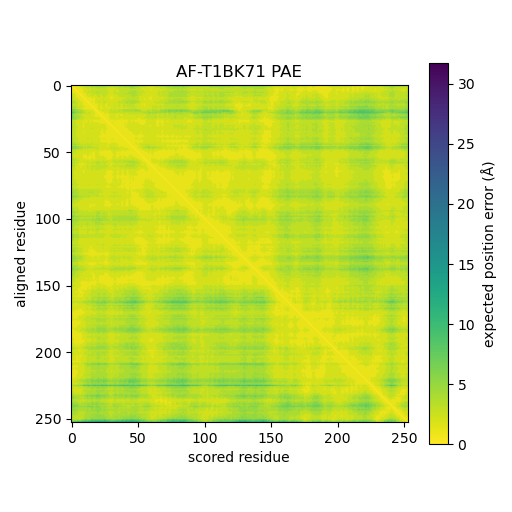8 ? -16.866 2.179 14.730 1.00 98.81 188 PHE A C 1
ATOM 1414 O O . PHE A 1 188 ? -17.454 2.920 13.939 1.00 98.81 188 PHE A O 1
ATOM 1421 N N . VAL A 1 189 ? -15.717 1.584 14.432 1.00 98.62 189 VAL A N 1
ATOM 1422 C CA . VAL A 1 189 ? -15.062 1.686 13.123 1.00 98.62 189 VAL A CA 1
ATOM 1423 C C . VAL A 1 189 ? -14.662 0.301 12.636 1.00 98.62 189 VAL A C 1
ATOM 1425 O O . VAL A 1 189 ? -14.290 -0.552 13.431 1.00 98.62 189 VAL A O 1
ATOM 1428 N N . ILE A 1 190 ? -14.749 0.077 11.331 1.00 98.38 190 ILE A N 1
ATOM 1429 C CA . ILE A 1 190 ? -14.387 -1.188 10.696 1.00 98.38 190 ILE A CA 1
ATOM 1430 C C . ILE A 1 190 ? -13.595 -0.943 9.412 1.00 98.38 190 ILE A C 1
ATOM 1432 O O . ILE A 1 190 ? -13.764 0.075 8.733 1.00 98.38 190 ILE A O 1
ATOM 1436 N N . GLY A 1 191 ? -12.731 -1.898 9.087 1.00 98.12 191 GLY A N 1
ATOM 1437 C CA . GLY A 1 191 ? -11.902 -1.924 7.898 1.00 98.12 191 GLY A CA 1
ATOM 1438 C C . GLY A 1 191 ? -10.859 -0.814 7.877 1.00 98.12 191 GLY A C 1
ATOM 1439 O O . GLY A 1 191 ? -10.400 -0.314 8.912 1.00 98.12 191 GLY A O 1
ATOM 1440 N N . ASP A 1 192 ? -10.510 -0.408 6.660 1.00 98.19 192 ASP A N 1
ATOM 1441 C CA . ASP A 1 192 ? -9.385 0.485 6.383 1.00 98.19 192 ASP A CA 1
ATOM 1442 C C . ASP A 1 192 ? -9.543 1.901 6.960 1.00 98.19 192 ASP A C 1
ATOM 1444 O O . ASP A 1 192 ? -8.552 2.624 7.053 1.00 98.19 192 ASP A O 1
ATOM 1448 N N . ALA A 1 193 ? -10.755 2.293 7.375 1.00 98.25 193 ALA A N 1
ATOM 1449 C CA . ALA A 1 193 ? -11.021 3.585 8.014 1.00 98.25 193 ALA A CA 1
ATOM 1450 C C . ALA A 1 193 ? -10.425 3.695 9.427 1.00 98.25 193 ALA A C 1
ATOM 1452 O O . ALA A 1 193 ? -10.281 4.796 9.956 1.00 98.25 193 ALA A O 1
ATOM 1453 N N . SER A 1 194 ? -10.115 2.562 10.056 1.00 98.00 194 SER A N 1
ATOM 1454 C CA . SER A 1 194 ? -9.527 2.516 11.392 1.00 98.00 194 SER A CA 1
ATOM 1455 C C . SER A 1 194 ? -8.006 2.642 11.366 1.00 98.00 194 SER A C 1
ATOM 1457 O O . SER A 1 194 ? -7.363 2.336 10.359 1.00 98.00 194 SER A O 1
ATOM 1459 N N . ASN A 1 195 ? -7.416 3.036 12.492 1.00 97.00 195 ASN A N 1
ATOM 1460 C CA . ASN A 1 195 ? -5.962 3.027 12.677 1.00 97.00 195 ASN A CA 1
ATOM 1461 C C . ASN A 1 195 ? -5.433 1.764 13.376 1.00 97.00 195 ASN A C 1
ATOM 1463 O O . ASN A 1 195 ? -4.354 1.781 13.966 1.00 97.00 195 ASN A O 1
ATOM 1467 N N . LEU A 1 196 ? -6.207 0.676 13.337 1.00 97.06 196 LEU A N 1
ATOM 1468 C CA . LEU A 1 196 ? -5.820 -0.590 13.947 1.00 97.06 196 LEU A CA 1
ATOM 1469 C C . LEU A 1 196 ? -4.451 -1.052 13.421 1.00 97.06 196 LEU A C 1
ATOM 1471 O O . LEU A 1 196 ? -4.205 -0.932 12.217 1.00 97.06 196 LEU A O 1
ATOM 1475 N N . PRO A 1 197 ? -3.597 -1.665 14.263 1.00 94.69 197 PRO A N 1
ATOM 1476 C CA . PRO A 1 197 ? -2.298 -2.199 13.846 1.00 94.69 197 PRO A CA 1
ATOM 1477 C C . PRO A 1 197 ? -2.436 -3.536 13.090 1.00 94.69 197 PRO A C 1
ATOM 1479 O O . PRO A 1 197 ? -1.684 -4.483 13.307 1.00 94.69 197 PRO A O 1
ATOM 1482 N N . ALA A 1 198 ? -3.433 -3.633 12.209 1.00 93.88 198 ALA A N 1
ATOM 1483 C CA . ALA A 1 198 ? -3.725 -4.780 11.358 1.00 93.88 198 ALA A CA 1
ATOM 1484 C C . ALA A 1 198 ? -3.584 -4.394 9.878 1.00 93.88 198 ALA A C 1
ATOM 1486 O O . ALA A 1 198 ? -3.582 -3.217 9.512 1.00 93.88 198 ALA A O 1
ATOM 1487 N N .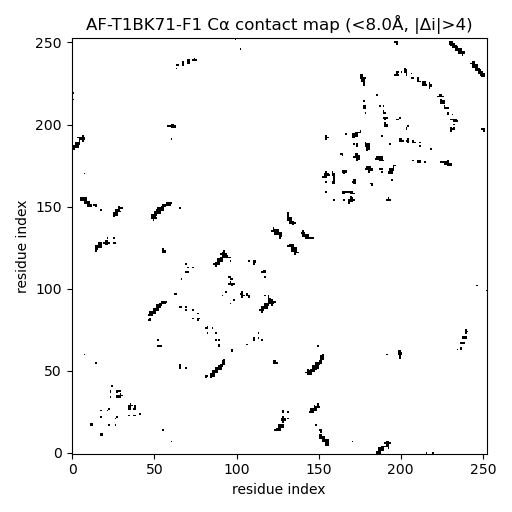 SER A 1 199 ? -3.485 -5.398 9.006 1.00 94.06 199 SER A N 1
ATOM 1488 C CA . SER A 1 199 ? -3.462 -5.159 7.561 1.00 94.06 199 SER A CA 1
ATOM 1489 C C . SER A 1 199 ? -4.762 -4.486 7.103 1.00 94.06 199 SER A C 1
ATOM 1491 O O . SER A 1 199 ? -5.858 -4.920 7.453 1.00 94.06 199 SER A O 1
ATOM 1493 N N . LYS A 1 200 ? -4.658 -3.436 6.287 1.00 96.75 200 LYS A N 1
ATOM 1494 C CA . LYS A 1 200 ? -5.813 -2.795 5.644 1.00 96.75 200 LYS A CA 1
ATOM 1495 C C . LYS A 1 200 ? -6.252 -3.640 4.447 1.00 96.75 200 LYS A C 1
ATOM 1497 O O . LYS A 1 200 ? -5.712 -3.485 3.353 1.00 96.75 200 LYS A O 1
ATOM 1502 N N . ALA A 1 201 ? -7.125 -4.623 4.670 1.00 95.88 201 ALA A N 1
ATOM 1503 C CA . ALA A 1 201 ? -7.528 -5.602 3.661 1.00 95.88 201 ALA A CA 1
ATOM 1504 C C . ALA A 1 201 ? -9.004 -6.013 3.782 1.00 95.88 201 ALA A C 1
ATOM 1506 O O . ALA A 1 201 ? -9.611 -5.983 4.856 1.00 95.88 201 ALA A O 1
ATOM 1507 N N . GLY A 1 202 ? -9.573 -6.476 2.665 1.00 95.62 202 GLY A N 1
ATOM 1508 C CA . GLY A 1 202 ? -10.953 -6.967 2.624 1.00 95.62 202 GLY A CA 1
ATOM 1509 C C . GLY A 1 202 ? -11.187 -8.186 3.525 1.00 95.62 202 GLY A C 1
ATOM 1510 O O . GLY A 1 202 ? -12.205 -8.249 4.206 1.00 95.62 202 GLY A O 1
ATOM 1511 N N . SER A 1 203 ? -10.227 -9.115 3.596 1.00 95.12 203 SER A N 1
ATOM 1512 C CA . SER A 1 203 ? -10.277 -10.269 4.507 1.00 95.12 203 SER A CA 1
ATOM 1513 C C . SER A 1 203 ? -10.273 -9.849 5.977 1.00 95.12 203 SER A C 1
ATOM 1515 O O . SER A 1 203 ? -11.076 -10.337 6.762 1.00 95.12 203 SER A O 1
ATOM 1517 N N . VAL A 1 204 ? -9.439 -8.875 6.336 1.00 97.00 204 VAL A N 1
ATOM 1518 C CA . VAL A 1 204 ? -9.401 -8.303 7.690 1.00 97.00 204 VAL A CA 1
ATOM 1519 C C . VAL A 1 204 ? -10.738 -7.656 8.041 1.00 97.00 204 VAL A C 1
ATOM 1521 O O . VAL A 1 204 ? -11.293 -7.909 9.105 1.00 97.00 204 VAL A O 1
ATOM 1524 N N . THR A 1 205 ? -11.304 -6.881 7.114 1.00 97.56 205 THR A N 1
ATOM 1525 C CA . THR A 1 205 ? -12.637 -6.278 7.274 1.00 97.56 205 THR A CA 1
ATOM 1526 C C . THR A 1 205 ? -13.715 -7.350 7.475 1.00 97.56 205 THR A C 1
ATOM 1528 O O . THR A 1 205 ? -14.629 -7.165 8.276 1.00 97.56 205 THR A O 1
ATOM 1531 N N . HIS A 1 206 ? -13.607 -8.487 6.781 1.00 96.69 206 HIS A N 1
ATOM 1532 C CA . HIS A 1 206 ? -14.513 -9.619 6.958 1.00 96.69 206 HIS A CA 1
ATOM 1533 C C . HIS A 1 206 ? -14.430 -10.202 8.377 1.00 96.69 206 HIS A C 1
ATOM 1535 O O . HIS A 1 206 ? -15.463 -10.307 9.035 1.00 96.69 206 HIS A O 1
ATOM 1541 N N . PHE A 1 207 ? -13.225 -10.491 8.882 1.00 96.88 207 PHE A N 1
ATOM 1542 C CA . PHE A 1 207 ? -13.033 -11.015 10.243 1.00 96.88 207 PHE A CA 1
ATOM 1543 C C . PHE A 1 207 ? -13.470 -10.023 11.329 1.00 96.88 207 PHE A C 1
ATOM 1545 O O . PHE A 1 207 ? -14.082 -10.404 12.326 1.00 96.88 207 PHE A O 1
ATOM 1552 N N . GLN A 1 208 ? -13.244 -8.728 11.109 1.00 98.31 208 GLN A N 1
ATOM 1553 C CA . GLN A 1 208 ? -13.754 -7.671 11.983 1.00 98.31 208 GLN A CA 1
ATOM 1554 C C . GLN A 1 208 ? -15.288 -7.627 12.032 1.00 98.31 208 GLN A C 1
ATOM 1556 O O . GLN A 1 208 ? -15.854 -7.220 13.044 1.00 98.31 208 GLN A O 1
ATOM 1561 N N . GLY A 1 209 ? -15.974 -8.031 10.958 1.00 97.81 209 GLY A N 1
ATOM 1562 C CA . GLY A 1 209 ? -17.430 -7.965 10.852 1.00 97.81 209 GLY A CA 1
ATOM 1563 C C . GLY A 1 209 ? -18.153 -8.761 11.938 1.00 97.81 209 GLY A C 1
ATOM 1564 O O . GLY A 1 209 ? -19.103 -8.250 12.533 1.00 97.81 209 GLY A O 1
ATOM 1565 N N . GLU A 1 210 ? -17.686 -9.974 12.238 1.00 94.25 210 GLU A N 1
ATOM 1566 C CA . GLU A 1 210 ? -18.285 -10.822 13.278 1.00 94.25 210 GLU A CA 1
ATOM 1567 C C . GLU A 1 210 ? -18.126 -10.192 14.669 1.00 94.25 210 GLU A C 1
ATOM 1569 O O . GLU A 1 210 ? -19.105 -10.033 15.404 1.00 94.25 210 GLU A O 1
ATOM 1574 N N . VAL A 1 211 ? -16.914 -9.722 14.977 1.00 97.81 211 VAL A N 1
ATOM 1575 C CA . VAL A 1 211 ? -16.588 -9.039 16.238 1.00 97.81 211 VAL A CA 1
ATOM 1576 C C . VAL A 1 211 ? -17.410 -7.763 16.411 1.00 97.81 211 VAL A C 1
ATOM 1578 O O . VAL A 1 211 ? -17.962 -7.502 17.484 1.00 97.81 211 VAL A O 1
ATOM 1581 N N . LEU A 1 212 ? -17.527 -6.968 15.345 1.00 98.19 212 LEU A N 1
ATOM 1582 C CA . LEU A 1 212 ? -18.274 -5.716 15.350 1.00 98.19 212 LEU A CA 1
ATOM 1583 C C . LEU A 1 212 ? -19.748 -5.952 15.688 1.00 98.19 212 LEU A C 1
ATOM 1585 O O . LEU A 1 212 ? -20.313 -5.240 16.520 1.00 98.19 212 LEU A O 1
ATOM 1589 N N . VAL A 1 213 ? -20.382 -6.929 15.033 1.00 98.19 213 VAL A N 1
ATOM 1590 C CA . VAL A 1 213 ? -21.810 -7.211 15.218 1.00 98.19 213 VAL A CA 1
ATOM 1591 C C . VAL A 1 213 ? -22.098 -7.609 16.663 1.00 98.19 213 VAL A C 1
ATOM 1593 O O . VAL A 1 213 ? -23.013 -7.044 17.268 1.00 98.19 213 VAL A O 1
ATOM 1596 N N . GLU A 1 214 ? -21.307 -8.515 17.240 1.00 98.31 214 GLU A N 1
ATOM 1597 C CA . GLU A 1 214 ? -21.485 -8.938 18.633 1.00 98.31 214 GLU A CA 1
ATOM 1598 C C . GLU A 1 214 ? -21.281 -7.768 19.609 1.00 98.31 214 GLU A C 1
ATOM 1600 O O . GLU A 1 214 ? -22.114 -7.525 20.488 1.00 98.31 214 GLU A O 1
ATOM 1605 N N . ASN A 1 215 ? -20.231 -6.967 19.422 1.00 98.56 215 ASN A N 1
ATOM 1606 C CA . ASN A 1 215 ? -19.952 -5.843 20.313 1.00 98.56 215 ASN A CA 1
ATOM 1607 C C . ASN A 1 215 ? -21.003 -4.728 20.215 1.00 98.56 215 ASN A C 1
ATOM 1609 O O . ASN A 1 215 ? -21.375 -4.137 21.234 1.00 98.56 215 ASN A O 1
ATOM 1613 N N . ILE A 1 216 ? -21.568 -4.481 19.031 1.00 98.56 216 ILE A N 1
ATOM 1614 C CA . ILE A 1 216 ? -22.713 -3.575 18.879 1.00 98.56 216 ILE A CA 1
ATOM 1615 C C . ILE A 1 216 ? -23.939 -4.117 19.627 1.00 98.56 216 ILE A C 1
ATOM 1617 O O . ILE A 1 216 ? -24.628 -3.344 20.300 1.00 98.56 216 ILE A O 1
ATOM 1621 N N . GLN A 1 217 ? -24.214 -5.424 19.556 1.00 98.50 217 GLN A N 1
ATOM 1622 C CA . GLN A 1 217 ? -25.321 -6.045 20.294 1.00 98.50 217 GLN A CA 1
ATOM 1623 C C . GLN A 1 217 ? -25.133 -5.915 21.812 1.00 98.50 217 GLN A C 1
ATOM 1625 O O . GLN A 1 217 ? -26.068 -5.511 22.509 1.00 98.50 217 GLN A O 1
ATOM 1630 N N . CYS A 1 218 ? -23.926 -6.176 22.321 1.00 98.44 218 CYS A N 1
ATOM 1631 C CA . CYS A 1 218 ? -23.579 -5.966 23.726 1.00 98.44 218 CYS A CA 1
ATOM 1632 C C . CYS A 1 218 ? -23.782 -4.508 24.151 1.00 98.44 218 CYS A C 1
ATOM 1634 O O . CYS A 1 218 ? -24.466 -4.251 25.144 1.00 98.44 218 CYS A O 1
ATOM 1636 N N . PHE A 1 219 ? -23.286 -3.549 23.362 1.00 98.50 219 PHE A N 1
ATOM 1637 C CA . PHE A 1 219 ? -23.452 -2.123 23.638 1.00 98.50 219 PHE A CA 1
ATOM 1638 C C . PHE A 1 219 ? -24.929 -1.707 23.709 1.00 98.50 219 PHE A C 1
ATOM 1640 O O . PHE A 1 219 ? -25.339 -1.036 24.657 1.00 98.50 219 PHE A O 1
ATOM 1647 N N . LEU A 1 220 ? -25.745 -2.130 22.737 1.00 98.50 220 LEU A N 1
ATOM 1648 C CA . LEU A 1 220 ? -27.183 -1.838 22.705 1.00 98.50 220 LEU A CA 1
ATOM 1649 C C . LEU A 1 220 ? -27.936 -2.467 23.886 1.00 98.50 220 LEU A C 1
ATOM 1651 O O . LEU A 1 220 ? -28.906 -1.887 24.369 1.00 98.50 220 LEU A O 1
ATOM 1655 N N . ALA A 1 221 ? -27.477 -3.621 24.373 1.00 98.38 221 ALA A N 1
ATOM 1656 C CA . ALA A 1 221 ? -28.026 -4.296 25.547 1.00 98.38 221 ALA A CA 1
ATOM 1657 C C . ALA A 1 221 ? -27.493 -3.749 26.888 1.00 98.38 221 ALA A C 1
ATOM 1659 O O . ALA A 1 221 ? -27.864 -4.270 27.940 1.00 98.38 221 ALA A O 1
ATOM 1660 N N . GLY A 1 222 ? -26.606 -2.745 26.876 1.00 98.06 222 GLY A N 1
ATOM 1661 C CA . GLY A 1 222 ? -25.961 -2.222 28.085 1.00 98.06 222 GLY A CA 1
ATOM 1662 C C . GLY A 1 222 ? -24.999 -3.213 28.754 1.00 98.06 222 GLY A C 1
ATOM 1663 O O . GLY A 1 222 ? -24.751 -3.109 29.955 1.00 98.06 222 GLY A O 1
ATOM 1664 N N . LYS A 1 223 ? -24.482 -4.188 27.999 1.00 98.31 223 LYS A N 1
ATOM 1665 C CA . LYS A 1 223 ? -23.533 -5.206 28.463 1.00 98.31 223 LYS A CA 1
ATOM 1666 C C . LYS A 1 223 ? -22.087 -4.819 28.112 1.00 98.31 223 LYS A C 1
ATOM 1668 O O . LYS A 1 223 ? -21.875 -4.055 27.168 1.00 98.31 223 LYS A O 1
ATOM 1673 N N . PRO A 1 224 ? -21.087 -5.349 28.841 1.00 97.81 224 PRO A N 1
ATOM 1674 C CA . PRO A 1 224 ? -19.689 -5.273 28.420 1.00 97.81 224 PRO A CA 1
ATOM 1675 C C . PRO A 1 224 ? -19.486 -5.868 27.021 1.00 97.81 224 PRO A C 1
ATOM 1677 O O . PRO A 1 224 ? -20.180 -6.814 26.652 1.00 97.81 224 PRO A O 1
ATOM 1680 N N . LEU A 1 225 ? -18.533 -5.318 26.268 1.00 98.25 225 LEU A N 1
ATOM 1681 C CA . LEU A 1 225 ? -18.112 -5.853 24.971 1.00 98.25 225 LEU A CA 1
ATOM 1682 C C . LEU A 1 225 ? -17.389 -7.189 25.202 1.00 98.25 225 LEU A C 1
ATOM 1684 O O . LEU A 1 225 ? -16.515 -7.258 26.067 1.00 98.25 225 LEU A O 1
ATOM 1688 N N . SER A 1 226 ? -17.800 -8.242 24.495 1.00 95.81 226 SER A N 1
ATOM 1689 C CA . SER A 1 226 ? -17.353 -9.625 24.728 1.00 95.81 226 SER A CA 1
ATOM 1690 C C . SER A 1 226 ? -16.547 -10.216 23.579 1.00 95.81 226 SER A C 1
ATOM 1692 O O . SER A 1 226 ? -15.704 -11.076 23.831 1.00 95.81 226 SER A O 1
ATOM 1694 N N . ALA A 1 227 ? -16.774 -9.761 22.346 1.00 97.56 227 ALA A N 1
ATOM 1695 C CA . ALA A 1 227 ? -16.020 -10.226 21.193 1.00 97.56 227 ALA A CA 1
ATOM 1696 C C . ALA A 1 227 ? -14.676 -9.504 21.096 1.00 97.56 227 ALA A C 1
ATOM 1698 O O . ALA A 1 227 ? -14.570 -8.311 21.399 1.00 97.56 227 ALA A O 1
ATOM 1699 N N . SER A 1 228 ? -13.666 -10.234 20.628 1.00 97.88 228 SER A N 1
ATOM 1700 C CA . SER A 1 228 ? -12.288 -9.766 20.531 1.00 97.88 228 SER A CA 1
ATOM 1701 C C . SER A 1 228 ? -11.715 -10.110 19.162 1.00 97.88 228 SER A C 1
ATOM 1703 O O . SER A 1 228 ? -11.633 -11.281 18.801 1.00 97.88 228 SER A O 1
ATOM 1705 N N . PHE A 1 229 ? -11.309 -9.089 18.417 1.00 98.25 229 PHE A N 1
ATOM 1706 C CA . PHE A 1 229 ? -10.531 -9.210 17.193 1.00 98.25 229 PHE A CA 1
ATOM 1707 C C . PHE A 1 229 ? -9.055 -9.395 17.553 1.00 98.25 229 PHE A C 1
ATOM 1709 O O . PHE A 1 229 ? -8.516 -8.662 18.377 1.00 98.25 229 PHE A O 1
ATOM 1716 N N . ASP A 1 230 ? -8.394 -10.382 16.965 1.00 97.06 230 ASP A N 1
ATOM 1717 C CA . ASP A 1 230 ? -7.000 -10.740 17.257 1.00 97.06 230 ASP A CA 1
ATOM 1718 C C . ASP A 1 230 ? -6.009 -10.189 16.219 1.00 97.06 230 ASP A C 1
ATOM 1720 O O . ASP A 1 230 ? -4.820 -10.507 16.265 1.00 97.06 230 ASP A O 1
ATOM 1724 N N . GLY A 1 231 ? -6.483 -9.381 15.267 1.00 96.50 231 GLY A N 1
ATOM 1725 C CA . GLY A 1 231 ? -5.654 -8.853 14.189 1.00 96.50 231 GLY A CA 1
ATOM 1726 C C . GLY A 1 231 ? -5.557 -9.757 12.966 1.00 96.50 231 GLY A C 1
ATOM 1727 O O . GLY A 1 231 ? -4.747 -9.450 12.090 1.00 96.50 231 GLY A O 1
ATOM 1728 N N . HIS A 1 232 ? -6.335 -10.849 12.894 1.00 96.56 232 HIS A N 1
ATOM 1729 C CA . HIS A 1 232 ? -6.250 -11.830 11.808 1.00 96.56 232 HIS A CA 1
ATOM 1730 C C . HIS A 1 232 ? -6.330 -11.166 10.433 1.00 96.56 232 HIS A C 1
ATOM 1732 O O . HIS A 1 232 ? -7.280 -10.454 10.105 1.00 96.56 232 HIS A O 1
ATOM 1738 N N . ALA A 1 233 ? -5.312 -11.428 9.622 1.00 95.12 233 ALA A N 1
ATOM 1739 C CA . ALA A 1 233 ? -5.211 -11.091 8.222 1.00 95.12 233 ALA A CA 1
ATOM 1740 C C . ALA A 1 233 ? -4.895 -12.342 7.401 1.00 95.12 233 ALA A C 1
ATOM 1742 O O . ALA A 1 233 ? -4.011 -13.130 7.730 1.00 95.12 233 ALA A O 1
ATOM 1743 N N . ASN A 1 234 ? -5.599 -12.476 6.282 1.00 94.62 234 ASN A N 1
ATOM 1744 C CA . ASN A 1 234 ? -5.397 -13.548 5.321 1.00 94.62 234 ASN A CA 1
ATOM 1745 C C . ASN A 1 234 ? -5.245 -12.921 3.931 1.00 94.62 234 ASN A C 1
ATOM 1747 O O . ASN A 1 234 ? -6.155 -12.234 3.460 1.00 94.62 234 ASN A O 1
ATOM 1751 N N . CYS A 1 235 ? -4.087 -13.098 3.300 1.00 94.81 235 CYS A N 1
ATOM 1752 C CA . CYS A 1 235 ? -3.802 -12.518 1.992 1.00 94.81 235 CYS A CA 1
ATOM 1753 C C . CYS A 1 235 ? -3.308 -13.593 1.026 1.00 94.81 235 CYS A C 1
ATOM 1755 O O . CYS A 1 235 ? -2.262 -14.211 1.246 1.00 94.81 235 CYS A O 1
ATOM 1757 N N . PHE A 1 236 ? -4.035 -13.756 -0.075 1.00 94.56 236 PHE A N 1
ATOM 1758 C CA . PHE A 1 236 ? -3.557 -14.467 -1.252 1.00 94.56 236 PHE A CA 1
ATOM 1759 C C . PHE A 1 236 ? -2.737 -13.500 -2.097 1.00 94.56 236 PHE A C 1
ATOM 1761 O O . PHE A 1 236 ? -3.176 -12.382 -2.348 1.00 94.56 236 PHE A O 1
ATOM 1768 N N . ILE A 1 237 ? -1.540 -13.930 -2.473 1.00 96.69 237 ILE A N 1
ATOM 1769 C CA . ILE A 1 237 ? -0.597 -13.174 -3.288 1.00 96.69 237 ILE A CA 1
ATOM 1770 C C . ILE A 1 237 ? -0.437 -13.946 -4.585 1.00 96.69 237 ILE A C 1
ATOM 1772 O O . ILE A 1 237 ? 0.132 -15.041 -4.578 1.00 96.69 237 ILE A O 1
ATOM 1776 N N . GLU A 1 238 ? -0.922 -13.404 -5.689 1.00 97.06 238 GLU A N 1
ATOM 1777 C CA . GLU A 1 238 ? -0.723 -13.997 -7.005 1.00 97.06 238 GLU A CA 1
ATOM 1778 C C . GLU A 1 238 ? 0.758 -13.901 -7.405 1.00 97.06 238 GLU A C 1
ATOM 1780 O O . GLU A 1 238 ? 1.397 -12.852 -7.369 1.00 97.06 238 GLU A O 1
ATOM 1785 N N . THR A 1 239 ? 1.355 -15.034 -7.770 1.00 95.94 239 THR A N 1
ATOM 1786 C CA . THR A 1 239 ? 2.807 -15.134 -8.030 1.00 95.94 239 THR A CA 1
ATOM 1787 C C . THR A 1 239 ? 3.135 -15.347 -9.506 1.00 95.94 239 THR A C 1
ATOM 1789 O O . THR A 1 239 ? 4.281 -15.667 -9.854 1.00 95.94 239 THR A O 1
ATOM 1792 N N . GLY A 1 240 ? 2.118 -15.181 -10.358 1.00 94.94 240 GLY A N 1
ATOM 1793 C CA . GLY A 1 240 ? 2.132 -15.546 -11.769 1.00 94.94 240 GLY A CA 1
ATOM 1794 C C . GLY A 1 240 ? 2.064 -17.058 -11.982 1.00 94.94 240 GLY A C 1
ATOM 1795 O O . GLY A 1 240 ? 1.988 -17.843 -11.035 1.00 94.94 240 GLY A O 1
ATOM 1796 N N . PHE A 1 241 ? 2.105 -17.486 -13.245 1.00 94.12 241 PHE A N 1
ATOM 1797 C CA . PHE A 1 241 ? 2.190 -18.908 -13.616 1.00 94.12 241 PHE A CA 1
ATOM 1798 C C . PHE A 1 241 ? 1.105 -19.802 -12.989 1.00 94.12 241 PHE A C 1
ATOM 1800 O O . PHE A 1 241 ? 1.377 -20.954 -12.643 1.00 94.12 241 PHE A O 1
ATOM 1807 N N . HIS A 1 242 ? -0.112 -19.270 -12.827 1.00 94.38 242 HIS A N 1
ATOM 1808 C CA . HIS A 1 242 ? -1.245 -19.954 -12.188 1.00 94.38 242 HIS A CA 1
ATOM 1809 C C . HIS A 1 242 ? -0.956 -20.427 -10.751 1.00 94.38 242 HIS A C 1
ATOM 1811 O O . HIS A 1 242 ? -1.407 -21.497 -10.338 1.00 94.38 242 HIS A O 1
ATOM 1817 N N . LYS A 1 243 ? -0.162 -19.661 -9.995 1.00 96.38 243 LYS A N 1
ATOM 1818 C CA . LYS A 1 243 ? 0.204 -19.960 -8.607 1.00 96.38 243 LYS A CA 1
ATOM 1819 C C . LYS A 1 243 ? -0.045 -18.759 -7.710 1.00 96.38 243 LYS A C 1
ATOM 1821 O O . LYS A 1 243 ? 0.337 -17.645 -8.058 1.00 96.38 243 LYS A O 1
ATOM 1826 N N . ALA A 1 244 ? -0.507 -19.038 -6.498 1.00 95.56 244 ALA A N 1
ATOM 1827 C CA . ALA A 1 244 ? -0.603 -18.064 -5.423 1.00 95.56 244 ALA A CA 1
ATOM 1828 C C . ALA A 1 244 ? 0.161 -18.534 -4.177 1.00 95.56 244 ALA A C 1
ATOM 1830 O O . ALA A 1 244 ? 0.324 -19.734 -3.934 1.00 95.56 244 ALA A O 1
ATOM 1831 N N . LEU A 1 245 ? 0.627 -17.571 -3.388 1.00 95.38 245 LEU A N 1
ATOM 1832 C CA . LEU A 1 245 ? 1.134 -17.764 -2.036 1.00 95.38 245 LEU A CA 1
ATOM 1833 C C . LEU A 1 245 ? 0.071 -17.273 -1.052 1.00 95.38 245 LEU A C 1
ATOM 1835 O O . LEU A 1 245 ? -0.468 -16.187 -1.225 1.00 95.38 245 LEU A O 1
ATOM 1839 N N . LEU A 1 246 ? -0.192 -18.046 -0.004 1.00 95.56 246 LEU A N 1
ATOM 1840 C CA . LEU A 1 246 ? -1.014 -17.602 1.115 1.00 95.56 246 LEU A CA 1
ATOM 1841 C C . LEU A 1 246 ? -0.113 -17.114 2.248 1.00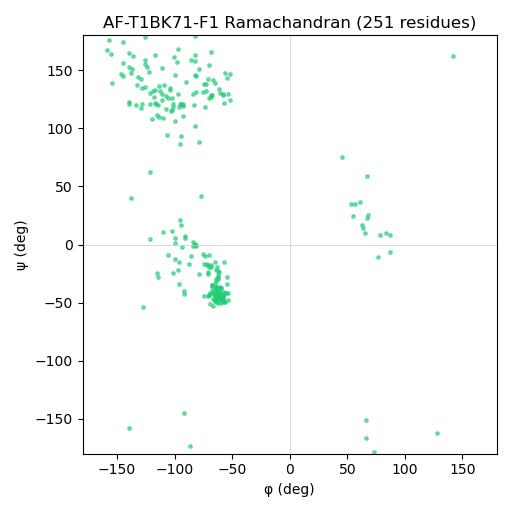 95.56 246 LEU A C 1
ATOM 1843 O O . LEU A 1 246 ? 0.793 -17.841 2.664 1.00 95.56 246 LEU A O 1
ATOM 1847 N N . ILE A 1 247 ? -0.390 -15.919 2.762 1.00 95.00 247 ILE A N 1
ATOM 1848 C CA . ILE A 1 247 ? 0.092 -15.492 4.075 1.00 95.00 247 ILE A CA 1
ATOM 1849 C C . ILE A 1 247 ? -1.095 -15.337 5.026 1.00 95.00 247 ILE A C 1
ATOM 1851 O O . ILE A 1 247 ? -2.136 -14.792 4.656 1.00 95.00 247 ILE A O 1
ATOM 1855 N N . ASP A 1 248 ? -0.920 -15.837 6.241 1.00 94.81 248 ASP A N 1
ATOM 1856 C CA . ASP A 1 248 ? -1.928 -15.871 7.295 1.00 94.81 248 ASP A CA 1
ATOM 1857 C C . ASP A 1 248 ? -1.230 -15.526 8.615 1.00 94.81 248 ASP A C 1
ATOM 1859 O O . ASP A 1 248 ? -0.214 -16.143 8.947 1.00 94.81 248 ASP A O 1
ATOM 1863 N N . PHE A 1 249 ? -1.688 -14.466 9.276 1.00 94.38 249 PHE A N 1
ATOM 1864 C CA . PHE A 1 249 ? -1.062 -13.918 10.478 1.00 94.38 249 PHE A CA 1
ATOM 1865 C C . PHE A 1 249 ? -2.055 -13.074 11.279 1.00 94.38 249 PHE A C 1
ATOM 1867 O O . PHE A 1 249 ? -3.107 -12.688 10.775 1.00 94.38 249 PHE A O 1
ATOM 1874 N N . ASN A 1 250 ? -1.700 -12.733 12.515 1.00 95.25 250 ASN A N 1
ATOM 1875 C CA . ASN A 1 250 ? -2.498 -11.880 13.395 1.00 95.25 250 ASN A CA 1
ATOM 1876 C C . ASN A 1 250 ? -1.600 -10.889 14.173 1.00 95.25 250 ASN A C 1
ATOM 1878 O O . ASN A 1 250 ? -0.498 -10.559 13.713 1.00 95.25 250 ASN A O 1
ATOM 1882 N N . TYR A 1 251 ? -2.048 -10.352 15.314 1.00 94.00 251 TYR A N 1
ATOM 1883 C CA . TYR A 1 251 ? -1.224 -9.431 16.112 1.00 94.00 251 TYR A CA 1
ATOM 1884 C C . TYR A 1 251 ? 0.041 -10.083 16.687 1.00 94.00 251 TYR A C 1
ATOM 1886 O O . TYR A 1 251 ? 1.060 -9.408 16.828 1.00 94.00 251 TYR A O 1
ATOM 1894 N N . GLU A 1 252 ? 0.007 -11.387 16.964 1.00 91.50 252 GLU A N 1
ATOM 1895 C CA . GLU A 1 252 ? 1.098 -12.110 17.627 1.00 91.50 252 GLU A CA 1
ATOM 1896 C C . GLU A 1 252 ? 2.040 -12.831 16.652 1.00 91.50 252 GLU A C 1
ATOM 1898 O O . GLU A 1 252 ? 3.183 -13.129 17.009 1.00 91.50 252 GLU A O 1
ATOM 1903 N N . THR A 1 253 ? 1.566 -13.123 15.437 1.00 85.19 253 THR A N 1
ATOM 1904 C CA . THR A 1 253 ? 2.245 -13.991 14.454 1.00 85.19 253 THR A CA 1
ATOM 1905 C C . THR A 1 253 ? 2.737 -13.267 13.207 1.00 85.19 253 THR A C 1
ATOM 1907 O O . THR A 1 253 ? 2.250 -12.151 12.900 1.00 85.19 253 THR A O 1
#

Radius of gyration: 19.62 Å; Cα contacts (8 Å, |Δi|>4): 546; chains: 1; bounding box: 47×38×54 Å

Sequence (253 aa):
VLVIATGAVLQPAETEGLTGSGWMDKVFTFYTPEGAGALEGALATFSGGRVVVNVVDMPIKCPVAPLEFCFLADWYFRERGIRDKVQLSYVTPLDAAFTKPVSAKRLAGMLAERGVELITEFNTGQVDGENGRLVSFDGREIPFDLGVVIPLHGGAGYVGDSPGLGDEFNFVPADEHTLQSKAKKNVFVIGDASNLPASKAGSVTHFQGEVLVENIQCFLAGKPLSASFDGHANCFIETGFHKALLIDFNYET

Secondary structure (DSSP, 8-state):
-EEE----EEEGGGSBTTTSTTBTTTEE-TTSHHHHHHHHHHHHH--SEEEEEEE-SS--BSTTHHHHHHHHHHHHHHHTT-GGGEEEEEE-SSSSSSSSHHHHHHHHHHHHHTTEEEE-S--EEEEETTTTEEEETTS-EEE-SEEEEE-EEE--HHHHTSTTT--TTSPBPB-TTT-BBSS-TTEEE-GGGB--SS-BSHHHHHHHHHHHHHHHHHHHTTPPP-------EEEEEE-STT-EEEEEE-S--

Foldseek 3Di:
DAEAEQAKDFDQVQAACQCHPQELNQEAACPDPSRVVSVVVCLVPDQAWEEEQEEQADDDAPLLVSLLVLLASLQSCVVVVRNVRYAAEYYYLAPFSDDDVVCRVVSVVLCVVSNYHYHYNFNFRHQDNVQQWTAGPVGDIDHTRHYHYRGDIAADPVLVVDPPQADPRSAGEDDQWQQAGPRDRLYGYAANSHPHPAHRYPQRRVLVVVSNVQQNVCVVVVHHRDGTAQRWDWDWRNNHPPDTDIDIDGPVD

pLDDT: mean 97.26, std 1.66, range [85.19, 98.94]

InterPro domains:
  IPR036188 FAD/NAD(P)-binding domain superfamily [SSF51905] (17-151)
  IPR052541 Sulfide-quinone oxidoreductase [PTHR43755] (2-252)